Protein AF-A0A6N6L499-F1 (afdb_monomer)

pLDDT: mean 74.6, std 12.83, range [45.44, 94.0]

Structure (mmCIF, N/CA/C/O backbone):
data_AF-A0A6N6L499-F1
#
_entry.id   AF-A0A6N6L499-F1
#
loop_
_atom_site.group_PDB
_atom_site.id
_atom_site.type_symbol
_atom_site.label_atom_id
_atom_site.label_alt_id
_atom_site.label_comp_id
_atom_site.label_asym_id
_atom_site.label_entity_id
_atom_site.label_seq_id
_atom_site.pdbx_PDB_ins_code
_atom_site.Cartn_x
_atom_site.Cartn_y
_atom_site.Cartn_z
_atom_site.occupancy
_atom_site.B_iso_or_equiv
_atom_site.auth_seq_id
_atom_site.auth_comp_id
_atom_site.auth_asym_id
_atom_site.auth_atom_id
_atom_site.pdbx_PDB_model_num
ATOM 1 N N . MET A 1 1 ? -28.407 21.841 32.991 1.00 45.44 1 MET A N 1
ATOM 2 C CA . MET A 1 1 ? -29.033 21.044 31.914 1.00 45.44 1 MET A CA 1
ATOM 3 C C . MET A 1 1 ? -28.436 19.654 32.003 1.00 45.44 1 MET A C 1
ATOM 5 O O . MET A 1 1 ? -27.220 19.568 32.026 1.00 45.44 1 MET A O 1
ATOM 9 N N . LYS A 1 2 ? -29.251 18.607 32.165 1.00 53.38 2 LYS A N 1
ATOM 10 C CA . LYS A 1 2 ? -28.774 17.216 32.163 1.00 53.38 2 LYS A CA 1
ATOM 11 C C . LYS A 1 2 ? -28.471 16.872 30.702 1.00 53.38 2 LYS A C 1
ATOM 13 O O . LYS A 1 2 ? -29.400 16.851 29.899 1.00 53.38 2 LYS A O 1
ATOM 18 N N . GLN A 1 3 ? -27.200 16.743 30.339 1.00 60.53 3 GLN A N 1
ATOM 19 C CA . GLN A 1 3 ? -26.821 16.282 29.006 1.00 60.53 3 GLN A CA 1
ATOM 20 C C . GLN A 1 3 ? -27.119 14.783 28.975 1.00 60.53 3 GLN A C 1
ATOM 22 O O . GLN A 1 3 ? -26.605 14.034 29.803 1.00 60.53 3 GLN A O 1
ATOM 27 N N . ALA A 1 4 ? -28.062 14.370 28.131 1.00 72.69 4 ALA A N 1
ATOM 28 C CA . ALA A 1 4 ? -28.376 12.959 27.973 1.00 72.69 4 ALA A CA 1
ATOM 29 C C . ALA A 1 4 ? -27.197 12.303 27.248 1.00 72.69 4 ALA A C 1
ATOM 31 O O . ALA A 1 4 ? -26.886 12.701 26.127 1.00 72.69 4 ALA A O 1
ATOM 32 N N . ILE A 1 5 ? -26.534 11.349 27.904 1.00 82.81 5 ILE A N 1
ATOM 33 C CA . ILE A 1 5 ? -25.564 10.468 27.249 1.00 82.81 5 ILE A CA 1
ATOM 34 C C . ILE A 1 5 ? -26.354 9.593 26.275 1.00 82.81 5 ILE A C 1
ATOM 36 O O . ILE A 1 5 ? -27.355 8.987 26.669 1.00 82.81 5 ILE A O 1
ATOM 40 N N . ASP A 1 6 ? -25.956 9.583 25.006 1.00 86.25 6 ASP A N 1
ATOM 41 C CA . ASP A 1 6 ? -26.576 8.716 24.012 1.00 86.25 6 ASP A CA 1
ATOM 42 C C . ASP A 1 6 ? -26.038 7.277 24.107 1.00 86.25 6 ASP A C 1
ATOM 44 O O . ASP A 1 6 ? -25.024 6.991 24.747 1.00 86.25 6 ASP A O 1
ATOM 48 N N . GLU A 1 7 ? -26.762 6.345 23.494 1.00 84.12 7 GLU A N 1
ATOM 49 C CA . GLU A 1 7 ? -26.411 4.923 23.508 1.00 84.12 7 GLU A CA 1
ATOM 50 C C . GLU A 1 7 ? -25.043 4.669 22.856 1.00 84.12 7 GLU A C 1
ATOM 52 O O . GLU A 1 7 ? -24.264 3.863 23.357 1.00 84.12 7 GLU A O 1
ATOM 57 N N . LEU A 1 8 ? -24.710 5.411 21.795 1.00 87.44 8 LEU A N 1
ATOM 58 C CA . LEU A 1 8 ? -23.451 5.261 21.067 1.00 87.44 8 LEU A CA 1
ATOM 59 C C . LEU A 1 8 ? -22.245 5.604 21.950 1.00 87.44 8 LEU A C 1
ATOM 61 O O . LEU A 1 8 ? -21.287 4.843 22.000 1.00 87.44 8 LEU A O 1
ATOM 65 N N . THR A 1 9 ? -22.322 6.705 22.693 1.00 89.19 9 THR A N 1
ATOM 66 C CA . THR A 1 9 ? -21.272 7.159 23.610 1.00 89.19 9 THR A CA 1
ATOM 67 C C . THR A 1 9 ? -21.088 6.167 24.757 1.00 89.19 9 THR A C 1
ATOM 69 O O . THR A 1 9 ? -19.964 5.911 25.187 1.00 89.19 9 THR A O 1
ATOM 72 N N . LEU A 1 10 ? -22.178 5.558 25.239 1.00 88.50 10 LEU A N 1
ATOM 73 C CA . LEU A 1 10 ? -22.107 4.499 26.245 1.00 88.50 10 LEU A CA 1
ATOM 74 C C . LEU A 1 10 ? -21.405 3.244 25.703 1.00 88.50 10 LEU A C 1
ATOM 76 O O . LEU A 1 10 ? -20.612 2.643 26.422 1.00 88.50 10 LEU A O 1
ATOM 80 N N . HIS A 1 11 ? -21.653 2.868 24.444 1.00 88.44 11 HIS A N 1
ATOM 81 C CA . HIS A 1 11 ? -20.941 1.772 23.778 1.00 88.44 11 HIS A CA 1
ATOM 82 C C . HIS A 1 11 ? -19.454 2.083 23.576 1.00 88.44 11 HIS A C 1
ATOM 84 O O . HIS A 1 11 ? -18.615 1.287 23.982 1.00 88.44 11 HIS A O 1
ATOM 90 N N . SER A 1 12 ? -19.111 3.272 23.076 1.00 90.69 12 SER A N 1
ATOM 91 C CA . SER A 1 12 ? -17.712 3.700 22.944 1.00 90.69 12 SER A CA 1
ATOM 92 C C . SER A 1 12 ? -16.975 3.743 24.289 1.00 90.69 12 SER A C 1
ATOM 94 O O . SER A 1 12 ? -15.768 3.512 24.339 1.00 90.69 12 SER A O 1
ATOM 96 N N . TYR A 1 13 ? -17.680 3.998 25.401 1.00 92.19 13 TYR A N 1
ATOM 97 C CA . TYR A 1 13 ? -17.108 3.883 26.746 1.00 92.19 13 TYR A CA 1
ATOM 98 C C . TYR A 1 13 ? -16.754 2.430 27.108 1.00 92.19 13 TYR A C 1
ATOM 100 O O . TYR A 1 13 ? -15.708 2.205 27.718 1.00 92.19 13 TYR A O 1
ATOM 108 N N . PHE A 1 14 ? -17.595 1.454 26.735 1.00 88.88 14 PHE A N 1
ATOM 109 C CA . PHE A 1 14 ? -17.321 0.023 26.935 1.00 88.88 14 PHE A CA 1
ATOM 110 C C . PHE A 1 14 ? -16.133 -0.473 26.101 1.00 88.88 14 PHE A C 1
ATOM 112 O O . PHE A 1 14 ? -15.353 -1.279 26.605 1.00 88.88 14 PHE A O 1
ATOM 119 N N . ASP A 1 15 ? -15.976 0.040 24.880 1.00 90.12 15 ASP A N 1
ATOM 120 C CA . ASP A 1 15 ? -14.923 -0.375 23.942 1.00 90.12 15 ASP A CA 1
ATOM 121 C C . ASP A 1 15 ? -13.577 0.364 24.152 1.00 90.12 15 ASP A C 1
ATOM 123 O O . ASP A 1 15 ? -12.625 0.137 23.411 1.00 90.12 15 ASP A O 1
ATOM 127 N N . ASP A 1 16 ? -13.469 1.228 25.175 1.00 90.44 16 ASP A N 1
ATOM 128 C CA . ASP A 1 16 ? -12.284 2.068 25.463 1.00 90.44 16 ASP A CA 1
ATOM 129 C C . ASP A 1 16 ? -11.907 3.020 24.301 1.00 90.44 16 ASP A C 1
ATOM 131 O O . ASP A 1 16 ? -10.746 3.380 24.121 1.00 90.44 16 ASP A O 1
ATOM 135 N N . GLU A 1 17 ? -12.899 3.460 23.517 1.00 93.69 17 GLU A N 1
ATOM 136 C CA . GLU A 1 17 ? -12.704 4.306 22.325 1.00 93.69 17 GLU A CA 1
ATOM 137 C C . GLU A 1 17 ? -12.873 5.814 22.587 1.00 93.69 17 GLU A C 1
ATOM 139 O O . GLU A 1 17 ? -12.608 6.635 21.706 1.00 93.69 17 GLU A O 1
ATOM 144 N N . LEU A 1 18 ? -13.313 6.204 23.788 1.00 93.25 18 LEU A N 1
ATOM 145 C CA . LEU A 1 18 ? -13.520 7.610 24.149 1.00 93.25 18 LEU A CA 1
ATOM 146 C C . LEU A 1 18 ? -12.218 8.331 24.509 1.00 93.25 18 LEU A C 1
ATOM 148 O O . LEU A 1 18 ? -11.290 7.762 25.090 1.00 93.25 18 LEU A O 1
ATOM 152 N N . THR A 1 19 ? -12.184 9.639 24.254 1.00 94.00 19 THR A N 1
ATOM 153 C CA . THR A 1 19 ? -11.123 10.503 24.782 1.00 94.00 19 THR A CA 1
ATOM 154 C C . THR A 1 19 ? -11.207 10.614 26.310 1.00 94.00 19 THR A C 1
ATOM 156 O O . THR A 1 19 ? -12.235 10.341 26.930 1.00 94.00 19 THR A O 1
ATOM 159 N N . ALA A 1 20 ? -10.120 11.056 26.951 1.00 92.62 20 ALA A N 1
ATOM 160 C CA . ALA A 1 20 ? -10.087 11.231 28.406 1.00 92.62 20 ALA A CA 1
ATOM 161 C C . ALA A 1 20 ? -11.133 12.242 28.920 1.00 92.62 20 ALA A C 1
ATOM 163 O O . ALA A 1 20 ? -11.661 12.072 30.019 1.00 92.62 20 ALA A O 1
ATOM 164 N N . GLU A 1 21 ? -11.436 13.275 28.130 1.00 91.56 21 GLU A N 1
ATOM 165 C CA . GLU A 1 21 ? -12.436 14.294 28.465 1.00 91.56 21 GLU A CA 1
ATOM 166 C C . GLU A 1 21 ? -13.854 13.704 28.410 1.00 91.56 21 GLU A C 1
ATOM 168 O O . GLU A 1 21 ? -14.588 13.780 29.395 1.00 91.56 21 GLU A O 1
ATOM 173 N N . GLU A 1 22 ? -14.201 13.014 27.321 1.00 91.19 22 GLU A N 1
ATOM 174 C CA . GLU A 1 22 ? -15.503 12.348 27.148 1.00 91.19 22 GLU A CA 1
ATOM 175 C C . GLU A 1 22 ? -15.727 11.245 28.189 1.00 91.19 22 GLU A C 1
ATOM 177 O O . GLU A 1 22 ? -16.812 11.119 28.759 1.00 91.19 22 GLU A O 1
ATOM 182 N N . ARG A 1 23 ? -14.682 10.473 28.507 1.00 92.31 23 ARG A N 1
ATOM 183 C CA . ARG A 1 23 ? -14.711 9.468 29.576 1.00 92.31 23 ARG A CA 1
ATOM 184 C C . ARG A 1 23 ? -15.078 10.092 30.923 1.00 92.31 23 ARG A C 1
ATOM 186 O O . ARG A 1 23 ? -15.943 9.563 31.618 1.00 92.31 23 ARG A O 1
ATOM 193 N N . HIS A 1 24 ? -14.464 11.220 31.275 1.00 93.00 24 HIS A N 1
ATOM 194 C CA . HIS A 1 24 ? -14.768 11.918 32.523 1.00 93.00 24 HIS A CA 1
ATOM 195 C C . HIS A 1 24 ? -16.217 12.440 32.549 1.00 93.00 24 HIS A C 1
ATOM 197 O O . HIS A 1 24 ? -16.874 12.408 33.592 1.00 93.00 24 HIS A O 1
ATOM 203 N N . GLU A 1 25 ? -16.750 12.900 31.414 1.00 91.31 25 GLU A N 1
ATOM 204 C CA . GLU A 1 25 ? -18.155 13.314 31.302 1.00 91.31 25 GLU A CA 1
ATOM 205 C C . GLU A 1 25 ? -19.128 12.144 31.506 1.00 91.31 25 GLU A C 1
ATOM 207 O O . GLU A 1 25 ? -20.105 12.282 32.249 1.00 91.31 25 GLU A O 1
ATOM 212 N N . VAL A 1 26 ? -18.842 10.978 30.918 1.00 91.62 26 VAL A N 1
ATOM 213 C CA . VAL A 1 26 ? -19.637 9.754 31.110 1.00 91.62 26 VAL A CA 1
ATOM 214 C C . VAL A 1 26 ? -19.589 9.290 32.567 1.00 91.62 26 VAL A C 1
ATOM 216 O O . VAL A 1 26 ? -20.630 8.983 33.146 1.00 91.62 26 VAL A O 1
ATOM 219 N N . GLU A 1 27 ? -18.419 9.300 33.205 1.00 93.06 27 GLU A N 1
ATOM 220 C CA . GLU A 1 27 ? -18.269 8.934 34.620 1.00 93.06 27 GLU A CA 1
ATOM 221 C C . GLU A 1 27 ? -19.044 9.879 35.547 1.00 93.06 27 GLU A C 1
ATOM 223 O O . GLU A 1 27 ? -19.736 9.434 36.468 1.00 93.06 27 GLU A O 1
ATOM 228 N N . ALA A 1 28 ? -19.004 11.185 35.273 1.00 92.00 28 ALA A N 1
ATOM 229 C CA . ALA A 1 28 ? -19.799 12.168 36.000 1.00 92.00 28 ALA A CA 1
ATOM 230 C C . ALA A 1 28 ? -21.314 11.961 35.788 1.00 92.00 28 ALA A C 1
ATOM 232 O O . ALA A 1 28 ? -22.107 12.115 36.727 1.00 92.00 28 ALA A O 1
ATOM 233 N N . ALA A 1 29 ? -21.738 11.581 34.579 1.00 90.38 29 ALA A N 1
ATOM 234 C CA . ALA A 1 29 ? -23.129 11.250 34.281 1.00 90.38 29 ALA A CA 1
ATOM 235 C C . ALA A 1 29 ? -23.586 9.977 35.018 1.00 90.38 29 ALA A C 1
ATOM 237 O O . ALA A 1 29 ? -24.644 9.985 35.646 1.00 90.38 29 ALA A O 1
ATOM 238 N N . LEU A 1 30 ? -22.765 8.922 35.029 1.00 90.69 30 LEU A N 1
ATOM 239 C CA . LEU A 1 30 ? -23.028 7.681 35.768 1.00 90.69 30 LEU A CA 1
ATOM 240 C C . LEU A 1 30 ? -23.107 7.918 37.283 1.00 90.69 30 LEU A C 1
ATOM 242 O O . LEU A 1 30 ? -23.971 7.354 37.950 1.00 90.69 30 LEU A O 1
ATOM 246 N N . ALA A 1 31 ? -22.263 8.794 37.835 1.00 91.94 31 ALA A N 1
ATOM 247 C CA . ALA A 1 31 ? -22.298 9.137 39.257 1.00 91.94 31 ALA A CA 1
ATOM 248 C C . ALA A 1 31 ? -23.531 9.971 39.656 1.00 91.94 31 ALA A C 1
ATOM 250 O O . ALA A 1 31 ? -23.973 9.920 40.806 1.00 91.94 31 ALA A O 1
ATOM 251 N N . SER A 1 32 ? -24.080 10.760 38.728 1.00 91.25 32 SER A N 1
ATOM 252 C CA . SER A 1 32 ? -25.183 11.693 38.998 1.00 91.25 32 SER A CA 1
ATOM 253 C C . SER A 1 32 ? -26.570 11.164 38.619 1.00 91.25 32 SER A C 1
ATOM 255 O O . SER A 1 32 ? -27.574 11.705 39.093 1.00 91.25 32 SER A O 1
ATOM 257 N N . ASP A 1 33 ? -26.655 10.112 37.799 1.00 92.00 33 ASP A N 1
ATOM 258 C CA . ASP A 1 33 ? -27.909 9.494 37.369 1.00 92.00 33 ASP A CA 1
ATOM 259 C C . ASP A 1 33 ? -27.992 8.002 37.753 1.00 92.00 33 ASP A C 1
ATOM 261 O O . ASP A 1 33 ? -27.479 7.140 37.034 1.00 92.00 33 ASP A O 1
ATOM 265 N N . PRO A 1 34 ? -28.706 7.661 38.847 1.00 90.06 34 PRO A N 1
ATOM 266 C CA . PRO A 1 34 ? -28.879 6.275 39.282 1.00 90.06 34 PRO A CA 1
ATOM 267 C C . PRO A 1 34 ? -29.558 5.373 38.244 1.00 90.06 34 PRO A C 1
ATOM 269 O O . PRO A 1 34 ? -29.326 4.166 38.241 1.00 90.06 34 PRO A O 1
ATOM 272 N N . ALA A 1 35 ? -30.409 5.931 37.374 1.00 88.50 35 ALA A N 1
ATOM 273 C CA . ALA A 1 35 ? -31.077 5.152 36.336 1.00 88.50 35 ALA A CA 1
ATOM 274 C C . ALA A 1 35 ? -30.092 4.759 35.226 1.00 88.50 35 ALA A C 1
ATOM 276 O O . ALA A 1 35 ? -30.090 3.608 34.789 1.00 88.50 35 ALA A O 1
ATOM 277 N N . LEU A 1 36 ? -29.216 5.689 34.829 1.00 89.81 36 LEU A N 1
ATOM 278 C CA . LEU A 1 36 ? -28.151 5.429 33.859 1.00 89.81 36 LEU A CA 1
ATOM 279 C C . LEU A 1 36 ? -27.124 4.436 34.420 1.00 89.81 36 LEU A C 1
ATOM 281 O O . LEU A 1 36 ? -26.733 3.503 33.726 1.00 89.81 36 LEU A O 1
ATOM 285 N N . ALA A 1 37 ? -26.750 4.577 35.696 1.00 90.56 37 ALA A N 1
ATOM 286 C CA . ALA A 1 37 ? -25.857 3.636 36.369 1.00 90.56 37 ALA A CA 1
ATOM 287 C C . ALA A 1 37 ? -26.425 2.205 36.396 1.00 90.56 37 ALA A C 1
ATOM 289 O O . ALA A 1 37 ? -25.707 1.249 36.109 1.00 90.56 37 ALA A O 1
ATOM 290 N N . ALA A 1 38 ? -27.724 2.048 36.676 1.00 90.81 38 ALA A N 1
ATOM 291 C CA . ALA A 1 38 ? -28.382 0.742 36.656 1.00 90.81 38 ALA A CA 1
ATOM 292 C C . ALA A 1 38 ? -28.429 0.130 35.242 1.00 90.81 38 ALA A C 1
ATOM 294 O O . ALA A 1 38 ? -28.246 -1.079 35.079 1.00 90.81 38 ALA A O 1
ATOM 295 N N . GLN A 1 39 ? -28.649 0.954 34.212 1.00 88.50 39 GLN A N 1
ATOM 296 C CA . GLN A 1 39 ? -28.593 0.518 32.815 1.00 88.50 39 GLN A CA 1
ATOM 297 C C . GLN A 1 39 ? -27.178 0.064 32.431 1.00 88.50 39 GLN A C 1
ATOM 299 O O . GLN A 1 39 ? -27.021 -1.009 31.846 1.00 88.50 39 GLN A O 1
ATOM 304 N N . PHE A 1 40 ? -26.157 0.834 32.811 1.00 91.06 40 PHE A N 1
ATOM 305 C CA . PHE A 1 40 ? -24.754 0.493 32.594 1.00 91.06 40 PHE A CA 1
ATOM 306 C C . PHE A 1 40 ? -24.376 -0.826 33.277 1.00 91.06 40 PHE A C 1
ATOM 308 O O . PHE A 1 40 ? -23.822 -1.713 32.634 1.00 91.06 40 PHE A O 1
ATOM 315 N N . GLU A 1 41 ? -24.753 -1.018 34.544 1.00 92.75 41 GLU A N 1
ATOM 316 C CA . GLU A 1 41 ? -24.499 -2.267 35.270 1.00 92.75 41 GLU A CA 1
ATOM 317 C C . GLU A 1 41 ? -25.182 -3.471 34.593 1.00 92.75 41 GLU A C 1
ATOM 319 O O . GLU A 1 41 ? -24.615 -4.563 34.510 1.00 92.75 41 GLU A O 1
ATOM 324 N N . SER A 1 42 ? -26.400 -3.285 34.073 1.00 90.81 42 SER A N 1
ATOM 325 C CA . SER A 1 42 ? -27.105 -4.326 33.318 1.00 90.81 42 SER A CA 1
ATOM 326 C C . SER A 1 42 ? -26.380 -4.692 32.021 1.00 90.81 42 SER A C 1
ATOM 328 O O . SER A 1 42 ? -26.288 -5.877 31.694 1.00 90.81 42 SER A O 1
ATOM 330 N N . LEU A 1 43 ? -25.872 -3.702 31.282 1.00 89.62 43 LEU A N 1
ATOM 331 C CA . LEU A 1 43 ? -25.095 -3.925 30.061 1.00 89.62 43 LEU A CA 1
ATOM 332 C C . LEU A 1 43 ? -23.765 -4.609 30.371 1.00 89.62 43 LEU A C 1
ATOM 334 O O . LEU A 1 43 ? -23.437 -5.608 29.740 1.00 89.62 43 LEU A O 1
ATOM 338 N N . GLN A 1 44 ? -23.054 -4.160 31.403 1.00 91.25 44 GLN A N 1
ATOM 339 C CA . GLN A 1 44 ? -21.805 -4.779 31.837 1.00 91.25 44 GLN A CA 1
ATOM 340 C C . GLN A 1 44 ? -22.007 -6.262 32.177 1.00 91.25 44 GLN A C 1
ATOM 342 O O . GLN A 1 44 ? -21.263 -7.115 31.702 1.00 91.25 44 GLN A O 1
ATOM 347 N N . LYS A 1 45 ? -23.072 -6.599 32.918 1.00 92.19 45 LYS A N 1
ATOM 348 C CA . LYS A 1 45 ? -23.433 -7.999 33.207 1.00 92.19 45 LYS A CA 1
ATOM 349 C C . LYS A 1 45 ? -23.714 -8.807 31.942 1.00 92.19 45 LYS A C 1
ATOM 351 O O . LYS A 1 45 ? -23.365 -9.986 31.890 1.00 92.19 45 LYS A O 1
ATOM 356 N N . LEU A 1 46 ? -24.363 -8.205 30.943 1.00 90.25 46 LEU A N 1
ATOM 357 C CA . LEU A 1 46 ? -24.624 -8.854 29.660 1.00 90.25 46 LEU A CA 1
ATOM 358 C C . LEU A 1 46 ? -23.318 -9.144 28.912 1.00 90.25 46 LEU A C 1
ATOM 360 O O . LEU A 1 46 ? -23.130 -10.276 28.473 1.00 90.25 46 LEU A O 1
ATOM 364 N N . PHE A 1 47 ? -22.413 -8.168 28.819 1.00 88.31 47 PHE A N 1
ATOM 365 C CA . PHE A 1 47 ? -21.115 -8.332 28.161 1.00 88.31 47 PHE A CA 1
ATOM 366 C C . PHE A 1 47 ? -20.251 -9.384 28.856 1.00 88.31 47 PHE A C 1
ATOM 368 O O . PHE A 1 47 ? -19.802 -10.316 28.199 1.00 88.31 47 PHE A O 1
ATOM 375 N N . THR A 1 48 ? -20.137 -9.358 30.187 1.00 89.25 48 THR A N 1
ATOM 376 C CA . THR A 1 48 ? -19.416 -10.405 30.933 1.00 89.25 48 THR A CA 1
ATOM 377 C C . THR A 1 48 ? -20.024 -11.796 30.711 1.00 89.25 48 THR A C 1
ATOM 379 O O . THR A 1 48 ? -19.317 -12.803 30.650 1.00 89.25 48 THR A O 1
ATOM 382 N N . LYS A 1 49 ? -21.351 -11.891 30.564 1.00 90.56 49 LYS A N 1
ATOM 383 C CA . LYS A 1 49 ? -22.018 -13.160 30.246 1.00 90.56 49 LYS A CA 1
ATOM 384 C C . LYS A 1 49 ? -21.732 -13.630 28.815 1.00 90.56 49 LYS A C 1
ATOM 386 O O . LYS A 1 49 ? -21.684 -14.834 28.589 1.00 90.56 49 LYS A O 1
ATOM 391 N N . LEU A 1 50 ? -21.569 -12.708 27.867 1.00 87.81 50 LEU A N 1
ATOM 392 C CA . LEU A 1 50 ? -21.169 -13.020 26.493 1.00 87.81 50 LEU A CA 1
ATOM 393 C C . LEU A 1 50 ? -19.700 -13.450 26.419 1.00 87.81 50 LEU A C 1
ATOM 395 O O . LEU A 1 50 ? -19.409 -14.436 25.758 1.00 87.81 50 LEU A O 1
ATOM 399 N N . GLU A 1 51 ? -18.800 -12.787 27.146 1.00 87.25 51 GLU A N 1
ATOM 400 C CA . GLU A 1 51 ? -17.379 -13.166 27.230 1.00 87.25 51 GLU A CA 1
ATOM 401 C C . GLU A 1 51 ? -17.168 -14.550 27.853 1.00 87.25 51 GLU A C 1
ATOM 403 O O . GLU A 1 51 ? -16.245 -15.273 27.496 1.00 87.25 51 GLU A O 1
ATOM 408 N N . THR A 1 52 ? -18.033 -14.929 28.795 1.00 88.75 52 THR A N 1
ATOM 409 C CA . THR A 1 52 ? -18.009 -16.250 29.443 1.00 88.75 52 THR A CA 1
ATOM 410 C C . THR A 1 52 ? -18.898 -17.275 28.742 1.00 88.75 52 THR A C 1
ATOM 412 O O . THR A 1 52 ? -19.013 -18.414 29.209 1.00 88.75 52 THR A O 1
ATOM 415 N N . ALA A 1 53 ? -19.547 -16.895 27.637 1.00 88.38 53 ALA A N 1
ATOM 416 C CA . ALA A 1 53 ? -20.323 -17.833 26.849 1.00 88.38 53 ALA A CA 1
ATOM 417 C C . ALA A 1 53 ? -19.380 -18.900 26.272 1.00 88.38 53 ALA A C 1
ATOM 419 O O . ALA A 1 53 ? -18.267 -18.580 25.855 1.00 88.38 53 ALA A O 1
ATOM 420 N N . PRO A 1 54 ? -19.795 -20.177 26.249 1.00 86.25 54 PRO A N 1
ATOM 421 C CA . PRO A 1 54 ? -18.976 -21.221 25.662 1.00 86.25 54 PRO A CA 1
ATOM 422 C C . PRO A 1 54 ? -18.732 -20.893 24.191 1.00 86.25 54 PRO A C 1
ATOM 424 O O . PRO A 1 54 ? -19.683 -20.735 23.421 1.00 86.25 54 PRO A O 1
ATOM 427 N N . GLU A 1 55 ? -17.462 -20.815 23.804 1.00 81.00 55 GLU A N 1
ATOM 428 C CA . GLU A 1 55 ? -17.083 -20.777 22.400 1.00 81.00 55 GLU A CA 1
ATOM 429 C C . GLU A 1 55 ? -17.569 -22.075 21.755 1.00 81.00 55 GLU A C 1
ATOM 431 O O . GLU A 1 55 ? -17.105 -23.176 22.062 1.00 81.00 55 GLU A O 1
ATOM 436 N N . VAL A 1 56 ? -18.584 -21.963 20.903 1.00 81.50 56 VAL A N 1
ATOM 437 C CA . VAL A 1 56 ? -19.066 -23.103 20.133 1.00 81.50 56 VAL A CA 1
ATOM 438 C C . VAL A 1 56 ? -18.109 -23.266 18.965 1.00 81.50 56 VAL A C 1
ATOM 440 O O . VAL A 1 56 ? -18.172 -22.505 18.000 1.00 81.50 56 VAL A O 1
ATOM 443 N N . GLU A 1 57 ? -17.228 -24.265 19.042 1.00 75.75 57 GLU A N 1
ATOM 444 C CA . GLU A 1 57 ? -16.477 -24.696 17.867 1.00 75.75 57 GLU A CA 1
ATOM 445 C C . GLU A 1 57 ? -17.471 -25.070 16.769 1.00 75.75 57 GLU A C 1
ATOM 447 O O . GLU A 1 57 ? -18.305 -25.973 16.907 1.00 75.75 57 GLU A O 1
ATOM 452 N N . TYR A 1 58 ? -17.406 -24.333 15.668 1.00 74.56 58 TYR A N 1
ATOM 453 C CA . TYR A 1 58 ? -18.231 -24.606 14.513 1.00 74.56 58 TYR A CA 1
ATOM 454 C C . TYR A 1 58 ? -17.754 -25.924 13.879 1.00 74.56 58 TYR A C 1
ATOM 456 O O . TYR A 1 58 ? -16.700 -25.980 13.256 1.00 74.56 58 TYR A O 1
ATOM 464 N N . GLN A 1 59 ? -18.524 -27.004 14.055 1.00 82.06 59 GLN A N 1
ATOM 465 C CA . GLN A 1 59 ? -18.130 -28.372 13.666 1.00 82.06 59 GLN A CA 1
ATOM 466 C C . GLN A 1 59 ? -18.173 -28.648 12.148 1.00 82.06 59 GLN A C 1
ATOM 468 O O . GLN A 1 59 ? -18.015 -29.792 11.720 1.00 82.06 59 GLN A O 1
ATOM 473 N N . GLY A 1 60 ? -18.415 -27.630 11.319 1.00 81.25 60 GLY A N 1
ATOM 474 C CA . GLY A 1 60 ? -18.488 -27.756 9.864 1.00 81.25 60 GLY A CA 1
ATOM 475 C C . GLY A 1 60 ? -17.349 -27.027 9.160 1.00 81.25 60 GLY A C 1
ATOM 476 O O . GLY A 1 60 ? -16.994 -25.910 9.520 1.00 81.25 60 GLY A O 1
ATOM 477 N N . ASP A 1 61 ? -16.813 -27.612 8.092 1.00 83.75 61 ASP A N 1
ATOM 478 C CA . ASP A 1 61 ? -15.945 -26.860 7.190 1.00 83.75 61 ASP A CA 1
ATOM 479 C C . ASP A 1 61 ? -16.789 -25.888 6.344 1.00 83.75 61 ASP A C 1
ATOM 481 O O . ASP A 1 61 ? -17.345 -26.243 5.304 1.00 83.75 61 ASP A O 1
ATOM 485 N N . VAL A 1 62 ? -16.914 -24.645 6.814 1.00 86.38 62 VAL A N 1
ATOM 486 C CA . VAL A 1 62 ? -17.539 -23.542 6.063 1.00 86.38 62 VAL A CA 1
ATOM 487 C C . VAL A 1 62 ? -16.593 -22.897 5.063 1.00 86.38 62 VAL A C 1
ATOM 489 O O . VAL A 1 62 ? -17.043 -22.060 4.282 1.00 86.38 62 VAL A O 1
ATOM 492 N N . SER A 1 63 ? -15.311 -23.272 5.027 1.00 83.62 63 SER A N 1
ATOM 493 C CA . SER A 1 63 ? -14.337 -22.613 4.155 1.00 83.62 63 SER A CA 1
ATOM 494 C C . SER A 1 63 ? -14.750 -22.722 2.688 1.00 83.62 63 SER A C 1
ATOM 496 O O . SER A 1 63 ? -14.760 -21.716 1.985 1.00 83.62 63 SER A O 1
ATOM 498 N N . ALA A 1 64 ? -15.227 -23.888 2.245 1.00 80.31 64 ALA A N 1
ATOM 499 C CA . ALA A 1 64 ? -15.708 -24.085 0.880 1.00 80.31 64 ALA A CA 1
ATOM 50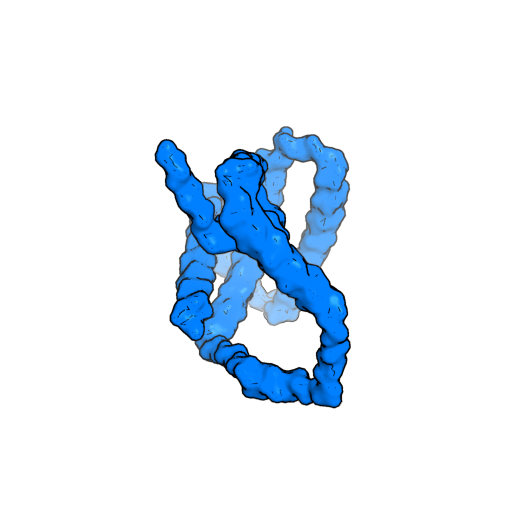0 C C . ALA A 1 64 ? -16.931 -23.212 0.552 1.00 80.31 64 ALA A C 1
ATOM 502 O O . ALA A 1 64 ? -17.030 -22.671 -0.547 1.00 80.31 64 ALA A O 1
ATOM 503 N N . GLN A 1 65 ? -17.850 -23.039 1.504 1.00 82.88 65 GLN A N 1
ATOM 504 C CA . GLN A 1 65 ? -19.072 -22.258 1.313 1.00 82.88 65 GLN A CA 1
ATOM 505 C C . GLN A 1 65 ? -18.792 -20.750 1.351 1.00 82.88 65 GLN A C 1
ATOM 507 O O . GLN A 1 65 ? -19.341 -19.995 0.554 1.00 82.88 65 GLN A O 1
ATOM 512 N N . VAL A 1 66 ? -17.881 -20.312 2.223 1.00 83.62 66 VAL A N 1
ATOM 513 C CA . VAL A 1 66 ? -17.386 -18.932 2.276 1.00 83.62 66 VAL A CA 1
ATOM 514 C C . VAL A 1 66 ? -16.600 -18.604 1.011 1.00 83.62 66 VAL A C 1
ATOM 516 O O . VAL A 1 66 ? -16.856 -17.577 0.399 1.00 83.62 66 VAL A O 1
ATOM 519 N N . VAL A 1 67 ? -15.708 -19.487 0.555 1.00 83.81 67 VAL A N 1
ATOM 520 C CA . VAL A 1 67 ? -14.952 -19.311 -0.697 1.00 83.81 67 VAL A CA 1
ATOM 521 C C . VAL A 1 67 ? -15.871 -19.308 -1.915 1.00 83.81 67 VAL A C 1
ATOM 523 O O . VAL A 1 67 ? -15.656 -18.511 -2.823 1.00 83.81 67 VAL A O 1
ATOM 526 N N . ALA A 1 68 ? -16.921 -20.131 -1.929 1.00 79.94 68 ALA A N 1
ATOM 527 C CA . ALA A 1 68 ? -17.917 -20.119 -2.998 1.00 79.94 68 ALA A CA 1
ATOM 528 C C . ALA A 1 68 ? -18.757 -18.827 -3.020 1.00 79.94 68 ALA A C 1
ATOM 530 O O . ALA A 1 68 ? -19.167 -18.388 -4.092 1.00 79.94 68 ALA A O 1
ATOM 531 N N . ASN A 1 69 ? -18.998 -18.218 -1.853 1.00 80.88 69 ASN A N 1
ATOM 532 C CA . ASN A 1 69 ? -19.765 -16.976 -1.711 1.00 80.88 69 ASN A CA 1
ATOM 533 C C . ASN A 1 69 ? -18.901 -15.706 -1.762 1.00 80.88 69 ASN A C 1
ATOM 535 O O . ASN A 1 69 ? -19.428 -14.602 -1.927 1.00 80.88 69 ASN A O 1
ATOM 539 N N . LEU A 1 70 ? -17.579 -15.836 -1.645 1.00 79.12 70 LEU A N 1
ATOM 540 C CA . LEU A 1 70 ? -16.650 -14.766 -1.962 1.00 79.12 70 LEU A CA 1
ATOM 541 C C . LEU A 1 70 ? -16.774 -14.510 -3.460 1.00 79.12 70 LEU A C 1
ATOM 543 O O . LEU A 1 70 ? -16.368 -15.333 -4.280 1.00 79.12 70 LEU A O 1
ATOM 547 N N . HIS A 1 71 ? -17.369 -13.367 -3.810 1.00 68.44 71 HIS A N 1
ATOM 548 C CA . HIS A 1 71 ? -17.492 -12.936 -5.195 1.00 68.44 71 HIS A CA 1
ATOM 549 C C . HIS A 1 71 ? -16.125 -13.108 -5.866 1.00 68.44 71 HIS A C 1
ATOM 551 O O . HIS A 1 71 ? -15.142 -12.540 -5.372 1.00 68.44 71 HIS A O 1
ATOM 557 N N . PRO A 1 72 ? -16.025 -13.912 -6.942 1.00 65.38 72 PRO A N 1
ATOM 558 C CA . PRO A 1 72 ? -14.752 -14.132 -7.599 1.00 65.38 72 PRO A CA 1
ATOM 559 C C . PRO A 1 72 ? -14.202 -12.761 -7.965 1.00 65.38 72 PRO A C 1
ATOM 561 O O . PRO A 1 72 ? -14.896 -11.986 -8.629 1.00 65.38 72 PRO A O 1
ATOM 564 N N . ARG A 1 73 ? -12.990 -12.445 -7.475 1.00 62.00 73 ARG A N 1
ATOM 565 C CA . ARG A 1 73 ? -12.294 -11.188 -7.783 1.00 62.00 73 ARG A CA 1
ATOM 566 C C . ARG A 1 73 ? -12.470 -10.940 -9.269 1.00 62.00 73 ARG A C 1
ATOM 568 O O . ARG A 1 73 ? -11.962 -11.725 -10.074 1.00 62.00 73 ARG A O 1
ATOM 575 N N . GLN A 1 74 ? -13.227 -9.899 -9.618 1.00 66.88 74 GLN A N 1
ATOM 576 C CA . GLN A 1 74 ? -13.518 -9.611 -11.012 1.00 66.88 74 GLN A CA 1
ATOM 577 C C . GLN A 1 74 ? -12.181 -9.495 -11.728 1.00 66.88 74 GLN A C 1
ATOM 579 O O . GLN A 1 74 ? -11.335 -8.661 -11.396 1.00 66.88 74 GLN A O 1
ATOM 584 N N . SER A 1 75 ? -11.945 -10.414 -12.660 1.00 72.12 75 SER A N 1
ATOM 585 C CA . SER A 1 75 ? -10.702 -10.443 -13.400 1.00 72.12 75 SER A CA 1
ATOM 586 C C . SER A 1 75 ? -10.576 -9.112 -14.129 1.00 72.12 75 SER A C 1
ATOM 588 O O . SER A 1 75 ? -11.425 -8.795 -14.962 1.00 72.12 75 SER A O 1
ATOM 590 N N . LEU A 1 76 ? -9.527 -8.342 -13.818 1.00 76.56 76 LEU A N 1
ATOM 591 C CA . LEU A 1 76 ? -9.256 -7.083 -14.512 1.00 76.56 76 LEU A CA 1
ATOM 592 C C . LEU A 1 76 ? -9.318 -7.310 -16.029 1.00 76.56 76 LEU A C 1
ATOM 594 O O . LEU A 1 76 ? -8.700 -8.278 -16.495 1.00 76.56 76 LEU A O 1
ATOM 598 N N . PRO A 1 77 ? -10.020 -6.455 -16.795 1.00 82.69 77 PRO A N 1
ATOM 599 C CA . PRO A 1 77 ? -10.111 -6.605 -18.238 1.00 82.69 77 PRO A CA 1
ATOM 600 C C . PRO A 1 77 ? -8.713 -6.562 -18.864 1.00 82.69 77 PRO A C 1
ATOM 602 O O . PRO A 1 77 ? -7.826 -5.843 -18.399 1.00 82.69 77 PRO A O 1
ATOM 605 N N . THR A 1 78 ? -8.514 -7.340 -19.930 1.00 83.81 78 THR A N 1
ATOM 606 C CA . THR A 1 78 ? -7.195 -7.593 -20.535 1.00 83.81 78 THR A CA 1
ATOM 607 C C . THR A 1 78 ? -6.439 -6.312 -20.885 1.00 83.81 78 THR A C 1
ATOM 609 O O . THR A 1 78 ? -5.229 -6.254 -20.693 1.00 83.81 78 THR A O 1
ATOM 612 N N . PHE A 1 79 ? -7.138 -5.257 -21.318 1.00 8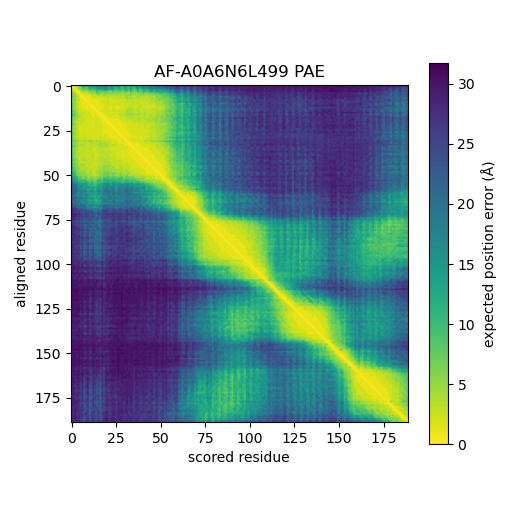3.38 79 PHE A N 1
ATOM 613 C CA . PHE A 1 79 ? -6.506 -3.976 -21.645 1.00 83.38 79 PHE A CA 1
ATOM 614 C C . PHE A 1 79 ? -5.889 -3.278 -20.420 1.00 83.38 79 PHE A C 1
ATOM 616 O O . PHE A 1 79 ? -4.831 -2.676 -20.556 1.00 83.38 79 PHE A O 1
ATOM 623 N N . ILE A 1 80 ? -6.493 -3.387 -19.225 1.00 81.25 80 ILE A N 1
ATOM 624 C CA . ILE A 1 80 ? -5.927 -2.818 -17.986 1.00 81.25 80 ILE A CA 1
ATOM 625 C C . ILE A 1 80 ? -4.679 -3.596 -17.591 1.00 81.25 80 ILE A C 1
ATOM 627 O O . ILE A 1 80 ? -3.670 -2.998 -17.233 1.00 81.25 80 ILE A O 1
ATOM 631 N N . ARG A 1 81 ? -4.713 -4.929 -17.712 1.00 80.31 81 ARG A N 1
ATOM 632 C CA 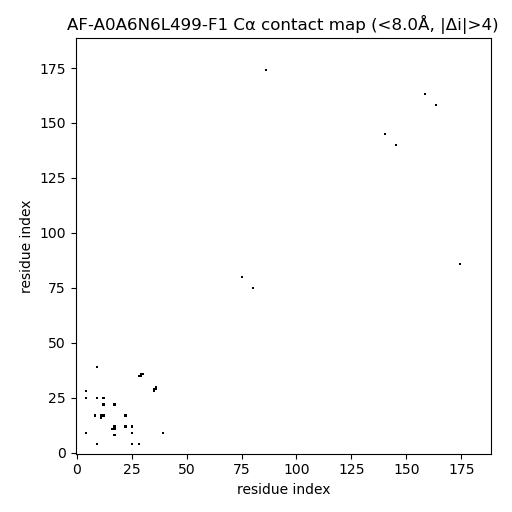. ARG A 1 81 ? -3.525 -5.760 -17.467 1.00 80.31 81 ARG A CA 1
ATOM 633 C C . ARG A 1 81 ? -2.389 -5.383 -18.414 1.00 80.31 81 ARG A C 1
ATOM 635 O O . ARG A 1 81 ? -1.265 -5.205 -17.962 1.00 80.31 81 ARG A O 1
ATOM 642 N N . LEU A 1 82 ? -2.688 -5.212 -19.703 1.00 82.94 82 LEU A N 1
ATOM 643 C CA . LEU A 1 82 ? -1.698 -4.784 -20.692 1.00 82.94 82 LEU A CA 1
ATOM 644 C C . LEU A 1 82 ? -1.157 -3.384 -20.391 1.00 82.94 82 LEU A C 1
ATOM 646 O O . LEU A 1 82 ? 0.042 -3.167 -20.512 1.00 82.94 82 LEU A O 1
ATOM 650 N N . ALA A 1 83 ? -2.021 -2.454 -19.978 1.00 79.38 83 ALA A N 1
ATOM 651 C CA . ALA A 1 83 ? -1.614 -1.105 -19.605 1.00 79.38 83 ALA A CA 1
ATOM 652 C C . ALA A 1 83 ? -0.673 -1.115 -18.393 1.00 79.38 83 ALA A C 1
ATOM 654 O O . ALA A 1 83 ? 0.355 -0.449 -18.432 1.00 79.38 83 ALA A O 1
ATOM 655 N N . LEU A 1 84 ? -0.966 -1.922 -17.367 1.00 78.50 84 LEU A N 1
ATOM 656 C CA . LEU A 1 84 ? -0.104 -2.081 -16.191 1.00 78.50 84 LEU A CA 1
ATOM 657 C C . LEU A 1 84 ? 1.257 -2.685 -16.556 1.00 78.50 84 LEU A C 1
ATOM 659 O O . LEU A 1 84 ? 2.291 -2.182 -16.123 1.00 78.50 84 LEU A O 1
ATOM 663 N N . VAL A 1 85 ? 1.271 -3.728 -17.392 1.00 82.75 85 VAL A N 1
ATOM 664 C CA . VAL A 1 85 ? 2.522 -4.318 -17.897 1.00 82.75 85 VAL A CA 1
ATOM 665 C C . VAL A 1 85 ? 3.302 -3.289 -18.717 1.00 82.75 85 VAL A C 1
ATOM 667 O O . VAL A 1 85 ? 4.498 -3.113 -18.503 1.00 82.75 85 VAL A O 1
ATOM 670 N N . GLY A 1 86 ? 2.627 -2.559 -19.606 1.00 82.38 86 GLY A N 1
ATOM 671 C CA . GLY A 1 86 ? 3.231 -1.499 -20.408 1.00 82.38 86 GLY A CA 1
ATOM 672 C C . GLY A 1 86 ? 3.820 -0.377 -19.553 1.00 82.38 86 GLY A C 1
ATOM 673 O O . GLY A 1 86 ? 4.937 0.058 -19.814 1.00 82.38 86 GLY A O 1
ATOM 674 N N . GLN A 1 87 ? 3.124 0.047 -18.496 1.00 80.19 87 GLN A N 1
ATOM 675 C CA . GLN A 1 87 ? 3.624 1.036 -17.541 1.00 80.19 87 GLN A CA 1
ATOM 676 C C . GLN A 1 87 ? 4.847 0.532 -16.775 1.00 80.19 87 GLN A C 1
ATOM 678 O O . GLN A 1 87 ? 5.790 1.296 -16.596 1.00 80.19 87 GLN A O 1
ATOM 683 N N . ALA A 1 88 ? 4.860 -0.734 -16.349 1.00 76.31 88 ALA A N 1
ATOM 684 C CA . ALA A 1 88 ? 6.014 -1.316 -15.668 1.00 76.31 88 ALA A CA 1
ATOM 685 C C . ALA A 1 88 ? 7.242 -1.358 -16.590 1.00 76.31 88 ALA A C 1
ATOM 687 O O . ALA A 1 88 ? 8.318 -0.911 -16.201 1.00 76.31 88 ALA A O 1
ATOM 688 N N . VAL A 1 89 ? 7.068 -1.810 -17.837 1.00 80.38 89 VAL A N 1
ATOM 689 C CA . VAL A 1 89 ? 8.139 -1.803 -18.846 1.00 80.38 89 VAL A CA 1
ATOM 690 C C . VAL A 1 89 ? 8.623 -0.378 -19.113 1.00 80.38 89 VAL A C 1
ATOM 692 O O . VAL A 1 89 ? 9.824 -0.122 -19.107 1.00 80.38 89 VAL A O 1
ATOM 695 N N . PHE A 1 90 ? 7.702 0.568 -19.293 1.00 80.06 90 PHE A N 1
ATOM 696 C CA . PHE A 1 90 ? 8.042 1.968 -19.523 1.00 80.06 90 PHE A CA 1
ATOM 697 C C . PHE A 1 90 ? 8.800 2.582 -18.340 1.00 80.06 90 PHE A C 1
ATOM 699 O O . PHE A 1 90 ? 9.799 3.263 -18.547 1.00 80.06 90 PHE A O 1
ATOM 706 N N . ALA A 1 91 ? 8.381 2.308 -17.103 1.00 76.75 91 ALA A N 1
ATOM 707 C CA . ALA A 1 91 ? 9.062 2.789 -15.905 1.00 76.75 91 ALA A CA 1
ATOM 708 C C . ALA A 1 91 ? 10.499 2.258 -15.820 1.00 76.75 91 ALA A C 1
ATOM 710 O O . ALA A 1 91 ? 11.414 3.030 -15.54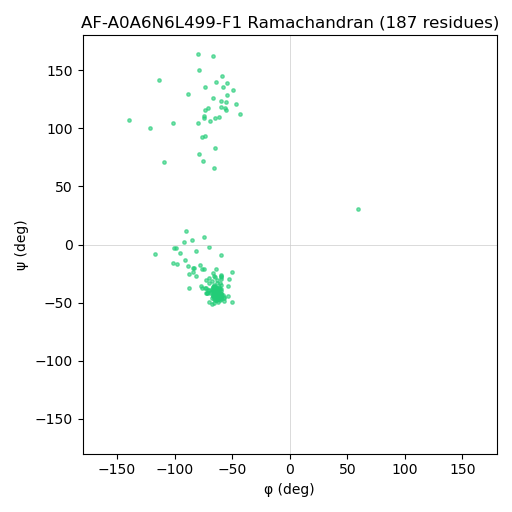8 1.00 76.75 91 ALA A O 1
ATOM 711 N N . VAL A 1 92 ? 10.712 0.973 -16.122 1.00 75.56 92 VAL A N 1
ATOM 712 C CA . VAL A 1 92 ? 12.055 0.377 -16.178 1.00 75.56 92 VAL A CA 1
ATOM 713 C C . VAL A 1 92 ? 12.910 1.051 -17.252 1.00 75.56 92 VAL A C 1
ATOM 715 O O . VAL A 1 92 ? 14.062 1.380 -16.986 1.00 75.56 92 VAL A O 1
ATOM 718 N N . LEU A 1 93 ? 12.354 1.325 -18.436 1.00 76.50 93 LEU A N 1
ATOM 719 C CA . LEU A 1 93 ? 13.067 2.026 -19.512 1.00 76.50 93 LEU A CA 1
ATOM 720 C C . LEU A 1 93 ? 13.417 3.473 -19.144 1.00 76.50 93 LEU A C 1
ATOM 722 O O . LEU A 1 93 ? 14.522 3.932 -19.422 1.00 76.50 93 LEU A O 1
ATOM 726 N N . VAL A 1 94 ? 12.506 4.202 -18.500 1.00 78.38 94 VAL A N 1
ATOM 727 C CA . VAL A 1 94 ? 12.786 5.564 -18.024 1.00 78.38 94 VAL A CA 1
ATOM 728 C C . VAL A 1 94 ? 13.871 5.539 -16.953 1.00 78.38 94 VAL A C 1
ATOM 730 O O . VAL A 1 94 ? 14.790 6.351 -17.006 1.00 78.38 94 VAL A O 1
ATOM 733 N N . LEU A 1 95 ? 13.812 4.589 -16.017 1.00 72.75 95 LEU A N 1
ATOM 734 C CA . LEU A 1 95 ? 14.824 4.430 -14.976 1.00 72.75 95 LEU A CA 1
ATOM 735 C C . LEU A 1 95 ? 16.200 4.092 -15.576 1.00 72.75 95 LEU A C 1
ATOM 737 O O . LEU A 1 95 ? 17.207 4.662 -15.162 1.00 72.75 95 LEU A O 1
ATOM 741 N N . ALA A 1 96 ? 16.223 3.237 -16.602 1.00 71.38 96 ALA A N 1
ATOM 742 C CA . ALA A 1 96 ? 17.412 2.891 -17.375 1.00 71.38 96 ALA A CA 1
ATOM 743 C C . ALA A 1 96 ? 18.080 4.119 -18.001 1.00 71.38 96 ALA A C 1
ATOM 745 O O . ALA A 1 96 ? 19.286 4.324 -17.880 1.00 71.38 96 ALA A O 1
ATOM 746 N N . LEU A 1 97 ? 17.272 4.953 -18.658 1.00 71.19 97 LEU A N 1
ATOM 747 C CA . LEU A 1 97 ? 17.722 6.170 -19.332 1.00 71.19 97 LEU A CA 1
ATOM 748 C C . LEU A 1 97 ? 18.105 7.275 -18.340 1.00 71.19 97 LEU A C 1
ATOM 750 O O . LEU A 1 97 ? 18.991 8.077 -18.622 1.00 71.19 97 LEU A O 1
ATOM 754 N N . ALA A 1 98 ? 17.463 7.313 -17.171 1.00 69.81 98 ALA A N 1
ATOM 755 C CA . ALA A 1 98 ? 17.763 8.261 -16.1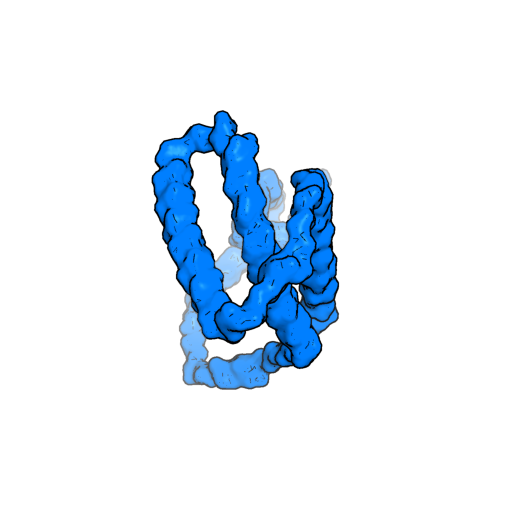04 1.00 69.81 98 ALA A CA 1
ATOM 756 C C . ALA A 1 98 ? 19.023 7.886 -15.300 1.00 69.81 98 ALA A C 1
ATOM 758 O O . ALA A 1 98 ? 19.597 8.744 -14.629 1.00 69.81 98 ALA A O 1
ATOM 759 N N . TRP A 1 99 ? 19.486 6.633 -15.384 1.00 68.81 99 TRP A N 1
ATOM 760 C CA . TRP A 1 99 ? 20.646 6.121 -14.650 1.00 68.81 99 TRP A CA 1
ATOM 761 C C . TRP A 1 99 ? 21.922 6.983 -14.741 1.00 68.81 99 TRP A C 1
ATOM 763 O O . TRP A 1 99 ? 22.477 7.318 -13.690 1.00 68.81 99 TRP A O 1
ATOM 773 N N . PRO A 1 100 ? 22.403 7.421 -15.927 1.00 64.12 100 PRO A N 1
ATOM 774 C CA . PRO A 1 100 ? 23.580 8.293 -16.012 1.00 64.12 100 PRO A CA 1
ATOM 775 C C . PRO A 1 100 ? 23.406 9.624 -15.263 1.00 64.12 100 PRO A C 1
ATOM 777 O O . PRO A 1 100 ? 24.385 10.181 -14.765 1.00 64.12 100 PRO A O 1
ATOM 780 N N . PHE A 1 101 ? 22.170 10.105 -15.113 1.00 63.28 101 PHE A N 1
ATOM 781 C CA . PHE A 1 101 ? 21.855 11.353 -14.419 1.00 63.28 101 PHE A CA 1
ATOM 782 C C . PHE A 1 101 ? 21.744 11.191 -12.897 1.00 63.28 101 PHE A C 1
ATOM 784 O O . PHE A 1 101 ? 21.948 12.162 -12.168 1.00 63.28 101 PHE A O 1
ATOM 791 N N . LEU A 1 102 ? 21.519 9.977 -12.380 1.00 66.25 102 LEU A N 1
ATOM 792 C CA . LEU A 1 102 ? 21.531 9.721 -10.931 1.00 66.25 102 LEU A CA 1
ATOM 793 C C . LEU A 1 102 ? 22.911 9.976 -10.308 1.00 66.25 102 LEU A C 1
ATOM 795 O O . LEU A 1 102 ? 22.993 10.434 -9.169 1.00 66.25 102 LEU A O 1
ATOM 799 N N . LYS A 1 103 ? 23.999 9.777 -11.065 1.00 62.97 103 LYS A N 1
ATOM 800 C CA . LYS A 1 103 ? 25.360 10.133 -10.622 1.00 62.97 103 LYS A CA 1
ATOM 801 C C . LYS A 1 103 ? 25.515 11.641 -10.392 1.00 62.97 103 LYS A C 1
ATOM 803 O O . LYS A 1 103 ? 26.150 12.048 -9.421 1.00 62.97 103 LYS A O 1
ATOM 808 N N . LEU A 1 104 ? 24.890 12.462 -11.242 1.00 62.72 104 LEU A N 1
ATOM 809 C CA . LEU A 1 104 ? 24.848 13.919 -11.073 1.00 62.72 104 LEU A CA 1
ATOM 810 C C . LEU A 1 104 ? 24.006 14.303 -9.853 1.00 62.72 104 LEU A C 1
ATOM 812 O O . LEU A 1 104 ? 24.423 15.149 -9.068 1.00 62.72 104 LEU A O 1
ATOM 816 N N . PHE A 1 105 ? 22.871 13.635 -9.640 1.00 61.97 105 PHE A N 1
ATOM 817 C CA . PHE A 1 105 ? 22.030 13.857 -8.463 1.00 61.97 105 PHE A CA 1
ATOM 818 C C . PHE A 1 105 ? 22.789 13.557 -7.162 1.00 61.97 105 PHE A C 1
ATOM 820 O O . PHE A 1 105 ? 22.785 14.373 -6.242 1.00 61.97 105 PHE A O 1
ATOM 827 N N . ASN A 1 106 ? 23.534 12.448 -7.121 1.00 57.62 106 ASN A N 1
ATOM 828 C CA . ASN A 1 106 ? 24.373 12.106 -5.976 1.00 57.62 106 ASN A CA 1
ATOM 829 C C . ASN A 1 106 ? 25.392 13.220 -5.683 1.00 57.62 106 ASN A C 1
ATOM 831 O O . ASN A 1 106 ? 25.520 13.640 -4.543 1.00 57.62 106 ASN A O 1
ATOM 835 N N . SER A 1 107 ? 26.043 13.790 -6.702 1.00 61.97 107 SER A N 1
ATOM 836 C CA . SER A 1 107 ? 27.014 14.884 -6.511 1.00 61.97 107 SER A CA 1
ATOM 837 C C . SER A 1 107 ? 26.410 16.206 -6.009 1.00 61.97 107 SER A C 1
ATOM 839 O O . SER A 1 107 ? 27.109 16.996 -5.380 1.00 61.97 107 SER A O 1
ATOM 841 N N . ILE A 1 108 ? 25.118 16.448 -6.263 1.00 65.44 108 ILE A N 1
ATOM 842 C CA . ILE A 1 108 ? 24.422 17.689 -5.884 1.00 65.44 108 ILE A CA 1
ATOM 843 C C . ILE A 1 108 ? 23.850 17.598 -4.460 1.00 65.44 108 ILE A C 1
ATOM 845 O O . ILE A 1 108 ? 23.884 18.585 -3.729 1.00 65.44 108 ILE A O 1
ATOM 849 N N . PHE A 1 109 ? 23.337 16.431 -4.052 1.00 57.91 109 PHE A N 1
ATOM 850 C CA . PHE A 1 109 ? 22.610 16.265 -2.783 1.00 57.91 109 PHE A CA 1
ATOM 851 C C . PHE A 1 109 ? 23.429 15.625 -1.646 1.00 57.91 109 PHE A C 1
ATOM 853 O O . PHE A 1 109 ? 23.062 15.771 -0.481 1.00 57.91 109 PHE A O 1
ATOM 860 N N . THR A 1 110 ? 24.568 14.986 -1.934 1.00 54.94 110 THR A N 1
ATOM 861 C CA . THR A 1 110 ? 25.434 14.383 -0.898 1.00 54.94 110 THR A CA 1
ATOM 862 C C . THR A 1 110 ? 26.117 15.334 0.088 1.00 54.94 110 THR A C 1
ATOM 864 O O . THR A 1 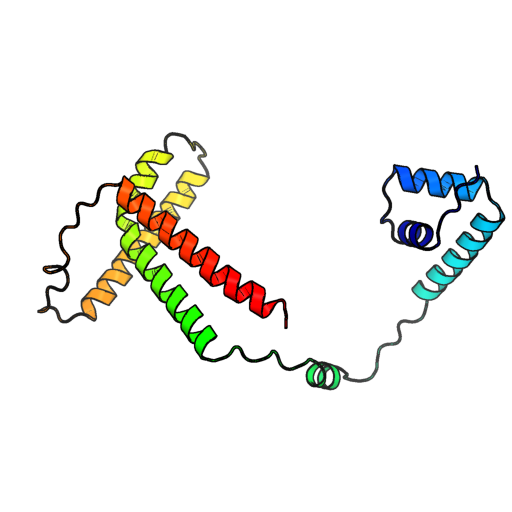110 ? 26.323 14.885 1.213 1.00 54.94 110 THR A O 1
ATOM 867 N N . PRO A 1 111 ? 26.435 16.619 -0.189 1.00 55.50 111 PRO A N 1
ATOM 868 C CA . PRO A 1 111 ? 27.191 17.403 0.792 1.00 55.50 111 PRO A CA 1
ATOM 869 C C . PRO A 1 111 ? 26.398 17.770 2.063 1.00 55.50 111 PRO A C 1
ATOM 871 O O . PRO A 1 111 ? 26.966 18.383 2.959 1.00 55.50 111 PRO A O 1
ATOM 874 N N . THR A 1 112 ? 25.109 17.414 2.175 1.00 54.50 112 THR A N 1
ATOM 875 C CA . THR A 1 112 ? 24.248 17.801 3.316 1.00 54.50 112 THR A CA 1
ATOM 876 C C . THR A 1 112 ? 23.712 16.645 4.166 1.00 54.50 112 THR A C 1
ATOM 878 O O . THR A 1 112 ? 23.168 16.901 5.238 1.00 54.50 112 THR A O 1
ATOM 881 N N . LEU A 1 113 ? 23.889 15.383 3.759 1.00 52.41 113 LEU A N 1
ATOM 882 C CA . LEU A 1 113 ? 23.392 14.217 4.504 1.00 52.41 113 LEU A CA 1
ATOM 883 C C . LEU A 1 113 ? 24.552 13.433 5.131 1.00 52.41 113 LEU A C 1
ATOM 885 O O . LEU A 1 113 ? 24.889 12.334 4.704 1.00 52.41 113 LEU A O 1
ATOM 889 N N . SER A 1 114 ? 25.173 14.007 6.160 1.00 51.34 114 SER A N 1
ATOM 890 C CA . SER A 1 114 ? 26.172 13.327 6.987 1.00 51.34 114 SER A CA 1
ATOM 891 C C . SER A 1 114 ? 25.496 12.344 7.952 1.00 51.34 114 SER A C 1
ATOM 893 O O . SER A 1 114 ? 25.116 12.727 9.057 1.00 51.34 114 SER A O 1
ATOM 895 N N . TYR A 1 115 ? 25.350 11.080 7.549 1.00 48.81 115 TYR A N 1
ATOM 896 C CA . TYR A 1 115 ? 25.057 9.972 8.463 1.00 48.81 115 TYR A CA 1
ATOM 897 C C . TYR A 1 115 ? 25.869 8.736 8.052 1.00 48.81 115 TYR A C 1
ATOM 899 O O . TYR A 1 115 ? 25.564 8.068 7.068 1.00 48.81 115 TYR A O 1
ATOM 907 N N . GLU A 1 116 ? 26.884 8.423 8.855 1.00 52.84 116 GLU A N 1
ATOM 908 C CA . GLU A 1 116 ? 27.865 7.326 8.725 1.00 52.84 116 GLU A CA 1
ATOM 909 C C . GLU A 1 116 ? 27.248 5.926 8.484 1.00 52.84 116 GLU A C 1
ATOM 911 O O . GLU A 1 116 ? 27.885 5.050 7.905 1.00 52.84 116 GLU A O 1
ATOM 916 N N . LEU A 1 117 ? 25.986 5.698 8.881 1.00 52.34 117 LEU A N 1
ATOM 917 C CA . LEU A 1 117 ? 25.266 4.440 8.609 1.00 52.34 117 LEU A CA 1
ATOM 918 C C . LEU A 1 117 ? 24.651 4.363 7.201 1.00 52.34 117 LEU A C 1
ATOM 920 O O . LEU A 1 117 ? 24.465 3.268 6.662 1.00 52.34 117 LEU A O 1
ATOM 924 N N . VAL A 1 118 ? 24.328 5.511 6.604 1.00 52.53 118 VAL A N 1
ATOM 925 C CA . VAL A 1 118 ? 23.775 5.586 5.247 1.00 52.53 118 VAL A CA 1
ATOM 926 C C . VAL A 1 118 ? 24.892 5.380 4.229 1.00 52.53 118 VAL A C 1
ATOM 928 O O . VAL A 1 118 ? 24.673 4.708 3.230 1.00 52.53 118 VAL A O 1
ATOM 931 N N . GLU A 1 119 ? 26.103 5.865 4.506 1.00 54.47 119 GLU A N 1
ATOM 932 C CA . GLU A 1 119 ? 27.221 5.820 3.559 1.00 54.47 119 GLU A CA 1
ATOM 933 C C . GLU A 1 119 ? 27.639 4.388 3.191 1.00 54.47 119 GLU A C 1
ATOM 935 O O . GLU A 1 119 ? 27.727 4.078 2.005 1.00 54.47 119 GLU A O 1
ATOM 940 N N . ASN A 1 120 ? 27.770 3.485 4.169 1.00 56.66 120 ASN A N 1
ATOM 941 C CA . ASN A 1 120 ? 28.175 2.098 3.903 1.00 56.66 120 ASN A CA 1
ATOM 942 C C . ASN A 1 120 ? 27.067 1.283 3.210 1.00 56.66 120 ASN A C 1
ATOM 944 O O . ASN A 1 120 ? 27.324 0.567 2.245 1.00 56.66 120 ASN A O 1
ATOM 948 N N . THR A 1 121 ? 25.810 1.441 3.639 1.00 57.75 121 THR A N 1
ATOM 949 C CA . THR A 1 121 ? 24.675 0.709 3.046 1.00 57.75 121 THR A CA 1
ATOM 950 C C . THR A 1 121 ? 24.355 1.215 1.636 1.00 57.75 121 THR A C 1
ATOM 952 O O . THR A 1 121 ? 24.055 0.426 0.737 1.00 57.75 121 THR A O 1
ATOM 955 N N . VAL A 1 122 ? 24.438 2.530 1.410 1.00 59.38 122 VAL A N 1
ATOM 956 C CA . VAL A 1 122 ? 24.217 3.138 0.092 1.00 59.38 122 VAL A CA 1
ATOM 957 C C . VAL A 1 122 ? 25.384 2.846 -0.845 1.00 59.38 122 VAL A C 1
ATOM 959 O O . VAL A 1 122 ? 25.126 2.566 -2.013 1.00 59.38 122 VAL A O 1
ATOM 962 N N . GLN A 1 123 ? 26.636 2.828 -0.371 1.00 62.56 123 GLN A N 1
ATOM 963 C CA . GLN A 1 123 ? 27.771 2.421 -1.206 1.00 62.56 123 GLN A CA 1
ATOM 964 C C . GLN A 1 123 ? 27.642 0.967 -1.660 1.00 62.56 123 GLN A C 1
ATOM 966 O O . GLN A 1 123 ? 27.687 0.727 -2.869 1.00 62.56 123 GLN A O 1
ATOM 971 N N . ASP A 1 124 ? 27.374 0.027 -0.752 1.00 66.94 124 ASP A N 1
ATOM 972 C CA . ASP A 1 124 ? 27.232 -1.390 -1.108 1.00 66.94 124 ASP A CA 1
ATOM 973 C C . ASP A 1 124 ? 26.043 -1.632 -2.047 1.00 66.94 124 ASP A C 1
ATOM 975 O O . ASP A 1 124 ? 26.166 -2.332 -3.056 1.00 66.94 124 ASP A O 1
ATOM 979 N N . THR A 1 125 ? 24.906 -0.982 -1.783 1.00 66.94 125 THR A N 1
ATOM 980 C CA . THR A 1 125 ? 23.726 -1.079 -2.656 1.00 66.94 125 THR A CA 1
ATOM 981 C C . THR A 1 125 ? 23.992 -0.444 -4.023 1.00 66.94 125 THR A C 1
ATOM 983 O O . THR A 1 125 ? 23.591 -0.992 -5.048 1.00 66.94 125 THR A O 1
ATOM 986 N N . SER A 1 126 ? 24.706 0.685 -4.075 1.00 66.94 126 SER A N 1
ATOM 987 C CA . SER A 1 126 ? 25.058 1.351 -5.335 1.00 66.94 126 SER A CA 1
ATOM 988 C C . SER A 1 126 ? 26.025 0.523 -6.180 1.00 66.94 126 SER A C 1
ATOM 990 O O . SER A 1 126 ? 25.881 0.480 -7.403 1.00 66.94 126 SER A O 1
ATOM 992 N N . LEU A 1 127 ? 26.967 -0.180 -5.541 1.00 74.12 127 LEU A N 1
ATOM 993 C CA . LEU A 1 127 ? 27.909 -1.069 -6.209 1.00 74.12 127 LEU A CA 1
ATOM 994 C C . LEU A 1 127 ? 27.174 -2.276 -6.794 1.00 74.12 127 LEU A C 1
ATOM 996 O O . LEU A 1 127 ? 27.309 -2.549 -7.984 1.00 74.12 127 LEU A O 1
ATOM 1000 N N . GLN A 1 128 ? 26.357 -2.963 -5.990 1.00 75.50 128 GLN A N 1
ATOM 1001 C CA . GLN A 1 128 ? 25.583 -4.123 -6.444 1.00 75.50 128 GLN A CA 1
ATOM 1002 C C . GLN A 1 128 ? 24.619 -3.754 -7.571 1.00 75.50 128 GLN A C 1
ATOM 1004 O O . GLN A 1 128 ? 24.537 -4.463 -8.572 1.00 75.50 128 GLN A O 1
ATOM 1009 N N . LEU A 1 129 ? 23.939 -2.612 -7.450 1.00 72.31 129 LEU A N 1
ATOM 1010 C CA . LEU A 1 129 ? 23.036 -2.124 -8.485 1.00 72.31 129 LEU A CA 1
ATOM 1011 C C . LEU A 1 129 ? 23.797 -1.727 -9.756 1.00 72.31 129 LEU A C 1
ATOM 1013 O O . LEU A 1 129 ? 23.335 -2.022 -10.852 1.00 72.31 129 LEU A O 1
ATOM 1017 N N . SER A 1 130 ? 24.984 -1.125 -9.630 1.00 73.00 130 SER A N 1
ATOM 1018 C CA . SER A 1 130 ? 25.850 -0.821 -10.774 1.00 73.00 130 SER A CA 1
ATOM 1019 C C . SER A 1 130 ? 26.353 -2.086 -11.474 1.00 73.00 130 SER A C 1
ATOM 1021 O O . SER A 1 130 ? 26.426 -2.104 -12.701 1.00 73.00 130 SER A O 1
ATOM 1023 N N . LEU A 1 131 ? 26.715 -3.132 -10.727 1.00 77.19 131 LEU A N 1
ATOM 1024 C CA . LEU A 1 131 ? 27.143 -4.415 -11.292 1.00 77.19 131 LEU A CA 1
ATOM 1025 C C . LEU A 1 131 ? 25.984 -5.098 -12.022 1.00 77.19 131 LEU A C 1
ATOM 1027 O O . LEU A 1 131 ? 26.112 -5.406 -13.203 1.00 77.19 131 LEU A O 1
ATOM 1031 N N . PHE A 1 132 ? 24.826 -5.211 -11.365 1.00 80.81 132 PHE A N 1
ATOM 1032 C CA . PHE A 1 132 ? 23.600 -5.711 -11.985 1.00 80.81 132 PHE A CA 1
ATOM 1033 C C . PHE A 1 132 ? 23.254 -4.941 -13.265 1.00 80.81 132 PHE A C 1
ATOM 1035 O O . PHE A 1 132 ? 22.919 -5.542 -14.282 1.00 80.81 132 PHE A O 1
ATOM 1042 N N . TRP A 1 133 ? 23.358 -3.609 -13.230 1.00 74.38 133 TRP A N 1
ATOM 1043 C CA . TRP A 1 133 ? 23.065 -2.755 -14.375 1.00 74.38 133 TRP A CA 1
ATOM 1044 C C . TRP A 1 133 ? 23.989 -3.035 -15.559 1.00 74.38 133 TRP A C 1
ATOM 1046 O O . TRP A 1 133 ? 23.528 -3.169 -16.693 1.00 74.38 133 TRP A O 1
ATOM 1056 N N . ASN A 1 134 ? 25.291 -3.150 -15.301 1.00 76.50 134 ASN A N 1
ATOM 1057 C CA . ASN A 1 134 ? 26.270 -3.457 -16.337 1.00 76.50 134 ASN A CA 1
ATOM 1058 C C . ASN A 1 134 ? 26.015 -4.839 -16.953 1.00 76.50 134 ASN A C 1
ATOM 1060 O O . ASN A 1 134 ? 26.031 -4.962 -18.176 1.00 76.50 134 ASN A O 1
ATOM 1064 N N . ASP A 1 135 ? 25.704 -5.845 -16.135 1.00 80.06 135 ASP A N 1
ATOM 1065 C CA . ASP A 1 135 ? 25.400 -7.202 -16.604 1.00 80.06 135 ASP A CA 1
ATOM 1066 C C . ASP A 1 135 ? 24.093 -7.258 -17.405 1.00 80.06 135 ASP A C 1
ATOM 1068 O O . ASP A 1 135 ? 23.997 -7.935 -18.435 1.00 80.06 135 ASP A O 1
ATOM 1072 N N . PHE A 1 136 ? 23.083 -6.502 -16.971 1.00 76.50 136 PHE A N 1
ATOM 1073 C CA . PHE A 1 136 ? 21.824 -6.351 -17.689 1.00 76.50 136 PHE A CA 1
ATOM 1074 C C . PHE A 1 136 ? 22.038 -5.690 -19.055 1.00 76.50 136 PHE A C 1
ATOM 1076 O O . PHE A 1 136 ? 21.581 -6.214 -20.071 1.00 76.50 136 PHE A O 1
ATOM 1083 N N . MET A 1 137 ? 22.789 -4.587 -19.108 1.00 74.88 137 MET A N 1
ATOM 1084 C CA . MET A 1 137 ? 23.113 -3.905 -20.362 1.00 74.88 137 MET A CA 1
ATOM 1085 C C . MET A 1 137 ? 23.958 -4.781 -21.288 1.00 74.88 137 MET A C 1
ATOM 1087 O O . MET A 1 137 ? 23.671 -4.840 -22.481 1.00 74.88 137 MET A O 1
ATOM 1091 N N . ALA A 1 138 ? 24.931 -5.522 -20.751 1.00 76.44 138 ALA A N 1
ATOM 1092 C CA . ALA A 1 138 ? 25.713 -6.492 -21.514 1.00 76.44 138 ALA A CA 1
ATOM 1093 C C . ALA A 1 138 ? 24.812 -7.588 -22.114 1.00 76.44 138 ALA A C 1
ATOM 1095 O O . ALA A 1 138 ? 24.926 -7.940 -23.292 1.00 76.44 138 ALA A O 1
ATOM 1096 N N . SER A 1 139 ? 23.850 -8.082 -21.333 1.00 79.50 139 SER A N 1
ATOM 1097 C CA . SER A 1 139 ? 22.863 -9.063 -21.791 1.00 79.50 139 SER A CA 1
ATOM 1098 C C . SER A 1 139 ? 21.965 -8.502 -22.895 1.00 79.50 139 SER A C 1
ATOM 1100 O O . SER A 1 139 ? 21.729 -9.183 -23.891 1.00 79.50 139 SER A O 1
ATOM 1102 N N . LEU A 1 140 ? 21.522 -7.245 -22.779 1.00 69.56 140 LEU A N 1
ATOM 1103 C CA . LEU A 1 140 ? 20.771 -6.567 -23.837 1.00 69.56 140 LEU A CA 1
ATOM 1104 C C . LEU A 1 140 ? 21.606 -6.380 -25.107 1.00 69.56 140 LEU A C 1
ATOM 1106 O O . LEU A 1 140 ? 21.105 -6.632 -26.200 1.00 69.56 140 LEU A O 1
ATOM 1110 N N . THR A 1 141 ? 22.881 -6.002 -24.990 1.00 69.12 141 THR A N 1
ATOM 1111 C CA . THR A 1 141 ? 23.764 -5.858 -26.159 1.00 69.12 141 THR A CA 1
ATOM 1112 C C . THR A 1 141 ? 24.018 -7.181 -26.875 1.00 69.12 141 THR A C 1
ATOM 1114 O O . THR A 1 141 ? 24.193 -7.177 -28.085 1.00 69.12 141 THR A O 1
ATOM 1117 N N . ASN A 1 142 ? 23.961 -8.316 -26.171 1.00 75.75 142 ASN A N 1
ATOM 1118 C CA . ASN A 1 142 ? 24.058 -9.640 -26.791 1.00 75.75 142 ASN A CA 1
ATOM 1119 C C . ASN A 1 142 ? 22.781 -10.051 -27.547 1.00 75.75 142 ASN A C 1
ATOM 1121 O O . ASN A 1 142 ? 22.840 -10.919 -28.417 1.00 75.75 142 ASN A O 1
ATOM 1125 N N . LEU A 1 143 ? 21.632 -9.446 -27.226 1.00 73.06 143 LEU A N 1
ATOM 1126 C CA . LEU A 1 143 ? 20.367 -9.650 -27.944 1.00 73.06 143 LEU A CA 1
ATOM 1127 C C . LEU A 1 143 ? 20.254 -8.768 -29.196 1.00 73.06 143 LEU A C 1
ATOM 1129 O O . LEU A 1 143 ? 19.465 -9.066 -30.093 1.00 73.06 143 LEU A O 1
ATOM 1133 N N . VAL A 1 144 ? 21.040 -7.693 -29.268 1.00 64.62 144 VAL A N 1
ATOM 1134 C CA . VAL A 1 144 ? 21.145 -6.825 -30.441 1.00 64.62 144 VAL A CA 1
ATOM 1135 C C . VAL A 1 144 ? 22.232 -7.388 -31.369 1.00 64.62 144 VAL A C 1
ATOM 1137 O O . VAL A 1 144 ? 23.341 -7.661 -30.913 1.00 64.62 144 VAL A O 1
ATOM 1140 N N . PRO A 1 145 ? 21.971 -7.579 -32.676 1.00 69.44 145 PRO A N 1
ATOM 1141 C CA . PRO A 1 145 ? 23.004 -8.011 -33.610 1.00 69.44 145 PRO A CA 1
ATOM 1142 C C . PRO A 1 145 ? 24.211 -7.066 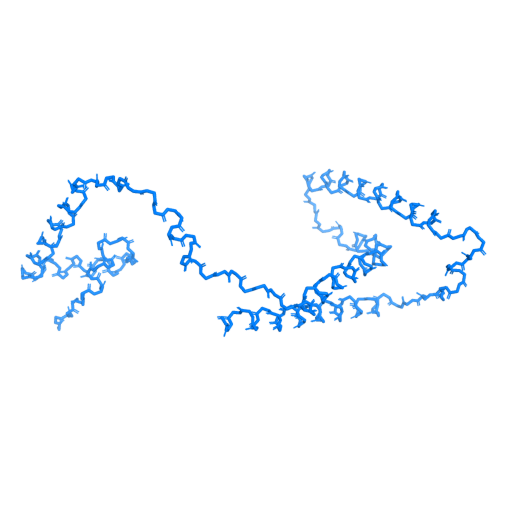-33.548 1.00 69.44 145 PRO A C 1
ATOM 1144 O O . PRO A 1 145 ? 24.056 -5.856 -33.706 1.00 69.44 145 PRO A O 1
ATOM 1147 N N . GLN A 1 146 ? 25.420 -7.609 -33.377 1.00 61.19 146 GLN A N 1
ATOM 1148 C CA . GLN A 1 146 ? 26.658 -6.822 -33.219 1.00 61.19 146 GLN A CA 1
ATOM 1149 C C . GLN A 1 146 ? 26.991 -5.903 -34.412 1.00 61.19 146 GLN A C 1
ATOM 1151 O O . GLN A 1 146 ? 27.876 -5.061 -34.320 1.00 61.19 146 GLN A O 1
ATOM 1156 N N . ASN A 1 147 ? 26.260 -6.039 -35.522 1.00 58.00 147 ASN A N 1
ATOM 1157 C CA . ASN A 1 147 ? 26.420 -5.233 -36.732 1.00 58.00 147 ASN A CA 1
ATOM 1158 C C . ASN A 1 147 ? 25.410 -4.076 -36.832 1.00 58.00 147 ASN A C 1
ATOM 1160 O O . ASN A 1 147 ? 25.450 -3.312 -37.793 1.00 58.00 147 ASN A O 1
ATOM 1164 N N . THR A 1 148 ? 24.480 -3.960 -35.884 1.00 58.62 148 THR A N 1
ATOM 1165 C CA . THR A 1 148 ? 23.572 -2.817 -35.782 1.00 58.62 148 THR A CA 1
ATOM 1166 C C . THR A 1 148 ? 24.079 -1.900 -34.692 1.00 58.62 148 THR A C 1
ATOM 1168 O O . THR A 1 148 ? 23.912 -2.177 -33.507 1.00 58.62 148 THR A O 1
ATOM 1171 N N . ASP A 1 149 ? 24.685 -0.793 -35.102 1.00 58.75 149 ASP A N 1
ATOM 1172 C CA . ASP A 1 149 ? 25.057 0.288 -34.201 1.00 58.75 149 ASP A CA 1
ATOM 1173 C C . ASP A 1 149 ? 23.782 1.063 -33.821 1.00 58.75 149 ASP A C 1
ATOM 1175 O O . ASP A 1 149 ? 23.482 2.143 -34.328 1.00 58.75 149 ASP A O 1
ATOM 1179 N N . VAL A 1 150 ? 22.938 0.435 -32.992 1.00 54.12 150 VAL A N 1
ATOM 1180 C CA . VAL A 1 150 ? 21.628 0.972 -32.576 1.00 54.12 150 VAL A CA 1
ATOM 1181 C C . VAL A 1 150 ? 21.798 2.314 -31.858 1.00 54.12 150 VAL A C 1
ATOM 1183 O O . VAL A 1 150 ? 20.909 3.160 -31.908 1.00 54.12 150 VAL A O 1
ATOM 1186 N N . PHE A 1 151 ? 22.968 2.536 -31.254 1.00 50.16 151 PHE A N 1
ATOM 1187 C CA . PHE A 1 151 ? 23.322 3.773 -30.570 1.00 50.16 151 PHE A CA 1
ATOM 1188 C C . PHE A 1 151 ? 23.958 4.828 -31.485 1.00 50.16 151 PHE A C 1
ATOM 1190 O O . PHE A 1 151 ? 23.873 6.004 -31.149 1.00 50.16 151 PHE A O 1
ATOM 1197 N N . ALA A 1 152 ? 24.485 4.476 -32.667 1.00 55.91 152 ALA A N 1
ATOM 1198 C CA . ALA A 1 152 ? 24.974 5.466 -33.639 1.00 55.91 152 ALA A CA 1
ATOM 1199 C C . ALA A 1 152 ? 23.868 6.385 -34.185 1.00 55.91 152 ALA A C 1
ATOM 1201 O O . ALA A 1 152 ? 24.151 7.479 -34.671 1.00 55.91 152 ALA A O 1
ATOM 1202 N N . TYR A 1 153 ? 22.606 5.952 -34.100 1.00 51.38 153 TYR A N 1
ATOM 1203 C CA . TYR A 1 153 ? 21.439 6.752 -34.476 1.00 51.38 153 TYR A CA 1
ATOM 1204 C C . TYR A 1 153 ? 20.719 7.381 -33.286 1.00 51.38 153 TYR A C 1
ATOM 1206 O O . TYR A 1 153 ? 19.755 8.117 -33.497 1.00 51.38 153 TYR A O 1
ATOM 1214 N N . VAL A 1 154 ? 21.156 7.110 -32.051 1.00 47.22 154 VAL A N 1
ATOM 1215 C CA . VAL A 1 154 ? 20.669 7.857 -30.894 1.00 47.22 154 VAL A CA 1
ATOM 1216 C C . VAL A 1 154 ? 21.353 9.217 -30.977 1.00 47.22 154 VAL A C 1
ATOM 1218 O O . VAL A 1 154 ? 22.575 9.280 -30.842 1.00 47.22 154 VAL A O 1
ATOM 1221 N N . PRO A 1 155 ? 20.614 10.303 -31.265 1.00 51.69 155 PRO A N 1
ATOM 1222 C CA . PRO A 1 155 ? 21.226 11.617 -31.331 1.00 51.69 155 PRO A CA 1
ATOM 1223 C C . PRO A 1 155 ? 21.874 11.880 -29.976 1.00 51.69 155 PRO A C 1
ATOM 1225 O O . PRO A 1 155 ? 21.246 11.598 -28.950 1.00 51.69 155 PRO A O 1
ATOM 1228 N N . ASP A 1 156 ? 23.102 12.402 -29.974 1.00 52.91 156 ASP A N 1
ATOM 1229 C CA . ASP A 1 156 ? 23.767 12.861 -28.757 1.00 52.91 156 ASP A CA 1
ATOM 1230 C C . ASP A 1 156 ? 22.976 14.057 -28.218 1.00 52.91 156 ASP A C 1
ATOM 1232 O O . ASP A 1 156 ? 23.174 15.225 -28.563 1.00 52.91 156 ASP A O 1
ATOM 1236 N N . LEU A 1 157 ? 21.926 13.720 -27.481 1.00 54.12 157 LEU A N 1
ATOM 1237 C CA . LEU A 1 157 ? 20.962 14.624 -26.903 1.00 54.12 157 LEU A CA 1
ATOM 1238 C C . LEU A 1 157 ? 21.638 15.203 -25.669 1.00 54.12 157 LEU A C 1
ATOM 1240 O O . LEU A 1 157 ? 21.355 14.806 -24.540 1.00 54.12 157 LEU A O 1
ATOM 1244 N N . ALA A 1 158 ? 22.528 16.168 -25.906 1.00 59.12 158 ALA A N 1
ATOM 1245 C CA . ALA A 1 158 ? 23.028 17.101 -24.907 1.00 59.12 158 ALA A CA 1
ATOM 1246 C C . ALA A 1 158 ? 21.864 17.991 -24.436 1.00 59.12 158 ALA A C 1
ATOM 1248 O O . ALA A 1 158 ? 21.786 19.187 -24.719 1.00 59.12 158 ALA A O 1
ATOM 1249 N N . LEU A 1 159 ? 20.885 17.372 -23.780 1.00 67.19 159 LEU A N 1
ATOM 1250 C CA . LEU A 1 159 ? 19.731 18.054 -23.237 1.00 67.19 159 LEU A CA 1
ATOM 1251 C C . LEU A 1 159 ? 20.174 18.829 -21.998 1.00 67.19 159 LEU A C 1
ATOM 1253 O O . LEU A 1 159 ? 20.878 18.282 -21.146 1.00 67.19 159 LEU A O 1
ATOM 1257 N N . PRO A 1 160 ? 19.740 20.089 -21.851 1.00 76.31 160 PRO A N 1
ATOM 1258 C CA . PRO A 1 160 ? 19.947 20.827 -20.618 1.00 76.31 160 PRO A CA 1
ATOM 1259 C C . PRO A 1 160 ? 19.393 20.036 -19.425 1.00 76.31 160 PRO A C 1
ATOM 1261 O O . PRO A 1 160 ? 18.284 19.502 -19.499 1.00 76.31 160 PRO A O 1
ATOM 1264 N N . ASN A 1 161 ? 20.114 20.017 -18.299 1.00 64.88 161 ASN A N 1
ATOM 1265 C CA . ASN A 1 161 ? 19.679 19.334 -17.068 1.00 64.88 161 ASN A CA 1
ATOM 1266 C C . ASN A 1 161 ? 18.267 19.757 -16.613 1.00 64.88 161 ASN A C 1
ATOM 1268 O O . ASN A 1 161 ? 17.530 18.963 -16.034 1.00 64.88 161 ASN A O 1
ATOM 1272 N N . THR A 1 162 ? 17.858 20.991 -16.918 1.00 66.00 162 THR A N 1
ATOM 1273 C CA . THR A 1 162 ? 16.506 21.508 -16.658 1.00 66.00 162 THR A CA 1
ATOM 1274 C C . THR A 1 162 ? 15.427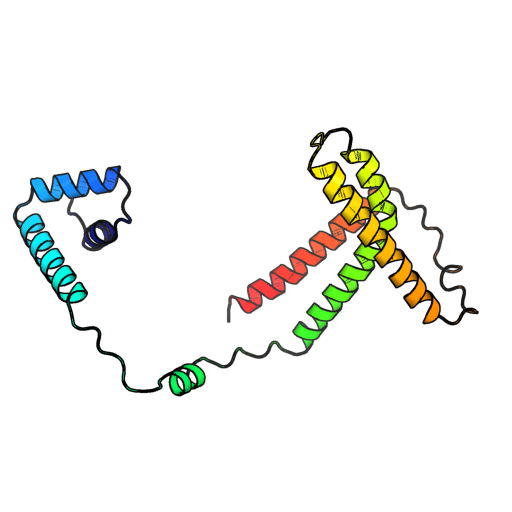 20.802 -17.477 1.00 66.00 162 THR A C 1
ATOM 1276 O O . THR A 1 162 ? 14.329 20.569 -16.976 1.00 66.00 162 THR A O 1
ATOM 1279 N N . LEU A 1 163 ? 15.732 20.421 -18.719 1.00 69.19 163 LEU A N 1
ATOM 1280 C CA . LEU A 1 163 ? 14.810 19.721 -19.607 1.00 69.19 163 LEU A CA 1
ATOM 1281 C C . LEU A 1 163 ? 14.642 18.262 -19.171 1.00 69.19 163 LEU A C 1
ATOM 1283 O O . LEU A 1 163 ? 13.529 17.743 -19.171 1.00 69.19 163 LEU A O 1
ATOM 1287 N N . LEU A 1 164 ? 15.723 17.632 -18.710 1.00 63.22 164 LEU A N 1
ATOM 1288 C CA . LEU A 1 164 ? 15.688 16.290 -18.123 1.00 63.22 164 LEU A CA 1
ATOM 1289 C C . LEU A 1 164 ? 14.879 16.248 -16.824 1.00 63.22 164 LEU A C 1
ATOM 1291 O O . LEU A 1 164 ? 14.043 15.363 -16.655 1.00 63.22 164 LEU A O 1
ATOM 1295 N N . LEU A 1 165 ? 15.063 17.238 -15.943 1.00 63.38 165 LEU A N 1
ATOM 1296 C CA . LEU A 1 165 ? 14.235 17.389 -14.745 1.00 63.38 165 LEU A CA 1
ATOM 1297 C C . LEU A 1 165 ? 12.756 17.580 -15.124 1.00 63.38 165 LEU A C 1
ATOM 1299 O O . LEU A 1 165 ? 11.881 16.933 -14.554 1.00 63.38 165 LEU A O 1
ATOM 1303 N N . GLY A 1 166 ? 12.479 18.418 -16.128 1.00 70.94 166 GLY A N 1
ATOM 1304 C CA . GLY A 1 166 ? 11.130 18.627 -16.656 1.00 70.94 166 GLY A CA 1
ATOM 1305 C C . GLY A 1 166 ? 10.495 17.344 -17.199 1.00 70.94 166 GLY A C 1
ATOM 1306 O O . GLY A 1 166 ? 9.336 17.065 -16.901 1.00 70.94 166 GLY A O 1
ATOM 1307 N N . LEU A 1 167 ? 11.258 16.526 -17.930 1.00 71.00 167 LEU A N 1
ATOM 1308 C CA . LEU A 1 167 ? 10.812 15.221 -18.428 1.00 71.00 167 LEU A CA 1
ATOM 1309 C C . LEU A 1 167 ? 10.546 14.229 -17.293 1.00 71.00 167 LEU A C 1
ATOM 1311 O O . LEU A 1 167 ? 9.536 13.530 -17.332 1.00 71.00 167 LEU A O 1
ATOM 1315 N N . ALA A 1 168 ? 11.399 14.191 -16.268 1.00 67.31 168 ALA A N 1
ATOM 1316 C CA . ALA A 1 168 ? 11.202 13.332 -15.103 1.00 67.31 168 ALA A CA 1
ATOM 1317 C C . ALA A 1 168 ? 9.929 13.712 -14.328 1.00 67.31 168 ALA A C 1
ATOM 1319 O O . ALA A 1 168 ? 9.122 12.844 -13.989 1.00 67.31 168 ALA A O 1
ATOM 1320 N N . VAL A 1 169 ? 9.696 15.011 -14.110 1.00 71.38 169 VAL A N 1
ATOM 1321 C CA . VAL A 1 169 ? 8.467 15.513 -13.477 1.00 71.38 169 VAL A CA 1
ATOM 1322 C C . VAL A 1 169 ? 7.247 15.184 -14.337 1.00 71.38 169 VAL A C 1
ATOM 1324 O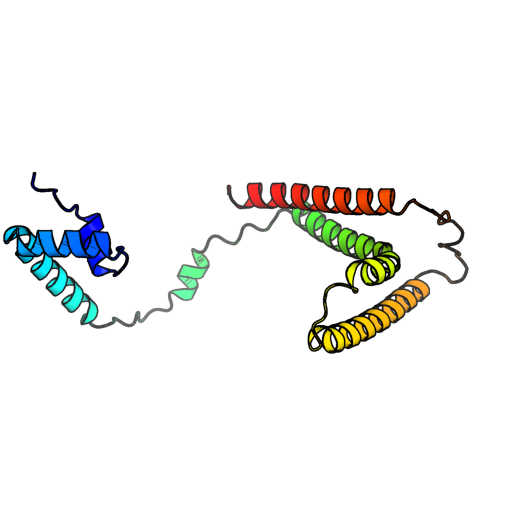 O . VAL A 1 169 ? 6.264 14.656 -13.821 1.00 71.38 169 VAL A O 1
ATOM 1327 N N . ALA A 1 170 ? 7.314 15.418 -15.650 1.00 70.88 170 ALA A N 1
ATOM 1328 C CA . ALA A 1 170 ? 6.224 15.099 -16.567 1.00 70.88 170 ALA A CA 1
ATOM 1329 C C . ALA A 1 170 ? 5.897 13.595 -16.579 1.00 70.88 170 ALA A C 1
ATOM 1331 O O . ALA A 1 170 ? 4.729 13.225 -16.480 1.00 70.88 170 ALA A O 1
ATOM 1332 N N . ALA A 1 171 ? 6.909 12.724 -16.626 1.00 72.81 171 ALA A N 1
ATOM 1333 C CA . ALA A 1 171 ? 6.730 11.275 -16.566 1.00 72.81 171 ALA A CA 1
ATOM 1334 C C . ALA A 1 171 ? 6.102 10.831 -15.235 1.00 72.81 171 ALA A C 1
ATOM 1336 O O . ALA A 1 171 ? 5.198 9.997 -15.226 1.00 72.81 171 ALA A O 1
ATOM 1337 N N . THR A 1 172 ? 6.519 11.441 -14.124 1.00 72.81 172 THR A N 1
ATOM 1338 C CA . THR A 1 172 ? 5.965 11.173 -12.789 1.00 72.81 172 THR A CA 1
ATOM 1339 C C . THR A 1 172 ? 4.499 11.605 -12.701 1.00 72.81 172 THR A C 1
ATOM 1341 O O . THR A 1 172 ? 3.660 10.848 -12.217 1.00 72.81 172 THR A O 1
ATOM 1344 N N . LEU A 1 173 ? 4.150 12.782 -13.232 1.00 72.94 173 LEU A N 1
ATOM 1345 C CA . LEU A 1 173 ? 2.766 13.261 -13.285 1.00 72.94 173 LEU A CA 1
ATOM 1346 C C . LEU A 1 173 ? 1.884 12.361 -14.154 1.00 72.94 173 LEU A C 1
ATOM 1348 O O . LEU A 1 173 ? 0.783 12.005 -13.743 1.00 72.94 173 LEU A O 1
ATOM 1352 N N . VAL A 1 174 ? 2.371 11.943 -15.325 1.00 75.75 174 VAL A N 1
ATOM 1353 C CA . VAL A 1 174 ? 1.661 10.996 -16.199 1.00 75.75 174 VAL A CA 1
ATOM 1354 C C . VAL A 1 174 ? 1.460 9.651 -15.498 1.00 75.75 174 VAL A C 1
ATOM 1356 O O . VAL A 1 174 ? 0.382 9.067 -15.598 1.00 75.75 174 VAL A O 1
ATOM 1359 N N . TRP A 1 175 ? 2.454 9.182 -14.740 1.00 76.25 175 TRP A N 1
ATOM 1360 C CA . TRP A 1 175 ? 2.346 7.964 -13.941 1.00 76.25 175 TRP A CA 1
ATOM 1361 C C . TRP A 1 175 ? 1.288 8.091 -12.834 1.00 76.25 175 TRP A C 1
ATOM 1363 O O . TRP A 1 175 ? 0.413 7.230 -12.732 1.00 76.25 175 TRP A O 1
ATOM 1373 N N . PHE A 1 176 ? 1.291 9.187 -12.067 1.00 75.88 176 PHE A N 1
ATOM 1374 C CA . PHE A 1 176 ? 0.285 9.443 -11.029 1.00 75.88 176 PHE A CA 1
ATOM 1375 C C . PHE A 1 176 ? -1.125 9.599 -11.598 1.00 75.88 176 PHE A C 1
ATOM 1377 O O . PHE A 1 176 ? -2.065 9.027 -11.053 1.00 75.88 176 PHE A O 1
ATOM 1384 N N . LEU A 1 177 ? -1.288 10.329 -12.703 1.00 77.62 177 LEU A N 1
ATOM 1385 C CA . LEU A 1 177 ? -2.585 10.504 -13.358 1.00 77.62 177 LEU A CA 1
ATOM 1386 C C . LEU A 1 177 ? -3.097 9.179 -13.936 1.00 77.62 177 LEU A C 1
ATOM 1388 O O . LEU A 1 177 ? -4.263 8.834 -13.744 1.00 77.62 177 LEU A O 1
ATOM 1392 N N . GLY A 1 178 ? -2.224 8.405 -14.586 1.00 71.88 178 GLY A N 1
ATOM 1393 C CA . GLY A 1 178 ? -2.559 7.086 -15.119 1.00 71.88 178 GLY A CA 1
ATOM 1394 C C . GLY A 1 178 ? -3.000 6.117 -14.023 1.00 71.88 178 GLY A C 1
ATOM 1395 O O . GLY A 1 178 ? -4.055 5.494 -14.134 1.00 71.88 178 GLY A O 1
ATOM 1396 N N . ASN A 1 179 ? -2.246 6.049 -12.925 1.00 72.38 179 ASN A N 1
ATOM 1397 C CA . ASN A 1 179 ? -2.587 5.195 -11.791 1.00 72.38 179 ASN A CA 1
ATOM 1398 C C . ASN A 1 179 ? -3.821 5.694 -11.032 1.00 72.38 179 ASN A C 1
ATOM 1400 O O . ASN A 1 179 ? -4.670 4.890 -10.660 1.00 72.38 179 ASN A O 1
ATOM 1404 N N . GLY A 1 180 ? -3.982 7.006 -10.858 1.00 74.75 180 GLY A N 1
ATOM 1405 C CA . GLY A 1 180 ? -5.148 7.598 -10.201 1.00 74.75 180 GLY A CA 1
ATOM 1406 C C . GLY A 1 180 ? -6.461 7.262 -10.912 1.00 74.75 180 GLY A C 1
ATOM 1407 O O . GLY A 1 180 ? -7.450 6.923 -10.260 1.00 74.75 180 GLY A O 1
ATOM 1408 N N . VAL A 1 181 ? -6.470 7.261 -12.249 1.00 71.75 181 VAL A N 1
ATOM 1409 C CA . VAL A 1 181 ? -7.637 6.842 -13.051 1.00 71.75 181 VAL A CA 1
ATOM 1410 C C . VAL A 1 181 ? -7.930 5.346 -12.893 1.00 71.75 181 VAL A C 1
ATOM 1412 O O . VAL A 1 181 ? -9.094 4.943 -12.853 1.00 71.75 181 VAL A O 1
ATOM 1415 N N . VAL A 1 182 ? -6.896 4.510 -12.779 1.00 70.00 182 VAL A N 1
ATOM 1416 C CA . VAL A 1 182 ? -7.058 3.068 -12.539 1.00 70.00 182 VAL A CA 1
ATOM 1417 C C . VAL A 1 182 ? -7.623 2.813 -11.139 1.00 70.00 182 VAL A C 1
ATOM 1419 O O . VAL A 1 182 ? -8.596 2.073 -11.010 1.00 70.00 182 VAL A O 1
ATOM 1422 N N . PHE A 1 183 ? -7.093 3.468 -10.104 1.00 69.38 183 PHE A N 1
ATOM 1423 C CA . PHE A 1 183 ? -7.556 3.290 -8.725 1.00 69.38 183 PHE A CA 1
ATOM 1424 C C . PHE A 1 183 ? -8.977 3.811 -8.505 1.00 69.38 183 PHE A C 1
ATOM 1426 O O . PHE A 1 183 ? -9.796 3.114 -7.913 1.00 69.38 183 PHE A O 1
ATOM 1433 N N . THR A 1 184 ? -9.319 4.982 -9.044 1.00 69.81 184 THR A N 1
ATOM 1434 C CA . THR A 1 184 ? -10.684 5.529 -8.923 1.00 69.81 184 THR A CA 1
ATOM 1435 C C . THR A 1 184 ? -11.736 4.627 -9.569 1.00 69.81 184 THR A C 1
ATOM 1437 O O . THR A 1 184 ? -12.808 4.439 -9.000 1.00 69.81 184 THR A O 1
ATOM 1440 N N . ARG A 1 185 ? -11.429 3.995 -10.709 1.00 65.31 185 ARG A N 1
ATOM 1441 C CA . ARG A 1 185 ? -12.350 3.052 -11.368 1.00 65.31 185 ARG A CA 1
ATOM 1442 C C . ARG A 1 185 ? -12.427 1.677 -10.703 1.00 65.31 185 ARG A C 1
ATOM 1444 O O . ARG A 1 185 ? -13.405 0.972 -10.938 1.00 65.31 185 ARG A O 1
ATOM 1451 N N . LEU A 1 186 ? -11.422 1.295 -9.914 1.00 62.06 186 LEU A N 1
ATOM 1452 C CA . LEU A 1 186 ? -11.406 0.038 -9.158 1.00 62.06 186 LEU A CA 1
ATOM 1453 C C . LEU A 1 186 ? -12.060 0.152 -7.780 1.00 62.06 186 LEU A C 1
ATOM 1455 O O . LEU A 1 186 ? -12.537 -0.853 -7.277 1.00 62.06 186 LEU A O 1
ATOM 1459 N N . ILE A 1 187 ? -12.097 1.347 -7.187 1.00 58.91 187 ILE A N 1
ATOM 1460 C CA . ILE A 1 187 ? -12.727 1.593 -5.877 1.00 58.91 187 ILE A CA 1
ATOM 1461 C C . ILE A 1 187 ? -14.246 1.820 -6.007 1.00 58.91 187 ILE A C 1
ATOM 1463 O O . ILE A 1 187 ? -14.990 1.598 -5.060 1.00 58.91 187 ILE A O 1
ATOM 1467 N N . GLN A 1 188 ? -14.726 2.252 -7.177 1.00 54.16 188 GLN A N 1
ATOM 1468 C CA . GLN A 1 188 ? -16.149 2.537 -7.427 1.00 54.16 188 GLN A CA 1
ATOM 1469 C C . GLN A 1 188 ? -16.967 1.332 -7.945 1.00 54.16 188 GLN A C 1
ATOM 1471 O O . GLN A 1 188 ? -18.088 1.527 -8.417 1.00 54.16 188 GLN A O 1
ATOM 1476 N N . ARG A 1 189 ? -16.433 0.106 -7.912 1.00 49.16 189 ARG A N 1
ATOM 1477 C CA . ARG A 1 189 ? -17.116 -1.125 -8.351 1.00 49.16 189 ARG A CA 1
ATOM 1478 C C . ARG A 1 189 ? -16.976 -2.229 -7.321 1.00 49.16 189 ARG A C 1
ATOM 1480 O O . ARG A 1 189 ? -17.917 -3.047 -7.265 1.00 49.16 189 ARG A O 1
#

Secondary structure (DSSP, 8-state):
---PPPHHHHHHHHTT-S-HHHHHHHHHHHHH-HHHHHHHHHHHHHHHHHHTS------S--HHHHHHHS----PPPHHHHHHHHHHHHHHHHHHHHHHHHHHHHHHHHGGG---HHHHHHHHHHHHHHHHHHHHHHHHHHHHS-TT--TTTTS------HHHHHHHHHHHHHHHHHHHHHHHHHHH--

Nearest PDB structures (foldseek):
  8z6g-assembly3_E  TM=5.848E-01  e=7.423E-01  Pseudomonas aeruginosa
  2z2s-assembly2_D  TM=5.840E-01  e=7.423E-01  Cereibacter sphaeroides 2.4.1

Sequence (189 aa):
MKQAIDELTLHSYFDDELTAEERHEVEAALASDPALAAQFESLQKLFTKLETAPEVEYQGDVSAQVVANLHPRQSLPTFIRLALVGQAVFAVLVLALAWPFLKLFNSIFTPTLSYELVENTVQDTSLQLSLFWNDFMASLTNLVPQNTDVFAYVPDLALPNTLLLGLAVAATLVWFLGNGVVFTRLIQR

Mean predicted aligned error: 18.03 Å

Radius of gyration: 31.45 Å; Cα contacts (8 Å, |Δi|>4): 20; chains: 1; bounding box: 59×50×76 Å

Solvent-accessible surface area (backbone atoms only — not comparable to full-atom values): 11407 Å² total; per-residue (Å²): 131,86,79,78,82,50,72,67,60,53,49,33,56,75,71,70,68,53,53,76,66,59,45,52,51,51,52,53,48,40,74,72,30,71,69,56,35,52,52,51,53,52,49,51,53,50,50,55,51,57,74,67,44,82,83,74,78,74,92,61,88,53,64,66,58,50,58,70,66,45,74,74,77,76,73,75,56,68,69,58,54,49,48,53,52,50,49,52,54,48,51,53,52,51,51,61,70,44,48,78,53,50,61,55,50,50,72,72,57,53,90,76,66,92,46,83,74,52,55,58,56,50,49,54,50,48,50,53,50,50,51,52,48,52,53,50,51,53,53,52,53,72,74,43,61,93,85,59,66,73,64,79,73,50,73,86,72,84,64,55,72,68,55,54,50,51,50,51,51,50,52,50,50,52,49,51,53,54,49,48,56,53,49,55,63,60,73,77,109

Foldseek 3Di:
DLDDDDPVLLVCLVVVNDDPVSVVVVVVSLVVDVVVVVVSVVVVVVVVCVVPPDDPDPPDDCVVVVVVVPDPPPPPPPVVVVVVVVLVVVVVVLCLVCVVVVVVVCVVPVVPDDDPVCVVVVVVVVVVVVVVSVVVVVVVCVVDPPPDPVVVPVPPCPDPPVVSVVVVVVSVVCVCVVVVVVVVVVVVD